Protein AF-A0A9W6TCA7-F1 (afdb_monomer_lite)

pLDDT: mean 76.62, std 11.9, range [38.5, 92.44]

Structure (mmCIF, N/CA/C/O backbone):
data_AF-A0A9W6TCA7-F1
#
_entry.id   AF-A0A9W6TCA7-F1
#
loop_
_atom_site.group_PDB
_atom_site.id
_atom_site.type_symbol
_atom_site.label_atom_id
_atom_site.label_alt_id
_atom_site.label_comp_id
_atom_site.label_asym_id
_atom_site.label_entity_id
_atom_site.label_seq_id
_atom_site.pdbx_PDB_ins_code
_atom_site.Cartn_x
_atom_site.Cartn_y
_atom_site.Cartn_z
_atom_site.occupancy
_atom_site.B_iso_or_equiv
_atom_site.auth_seq_id
_atom_site.auth_comp_id
_atom_site.auth_asym_id
_atom_site.auth_atom_id
_atom_site.pdbx_PDB_model_num
ATOM 1 N N . MET A 1 1 ? 12.944 -33.073 -28.460 1.00 46.00 1 MET A N 1
ATOM 2 C CA . MET A 1 1 ? 11.762 -32.189 -28.511 1.00 46.00 1 MET A CA 1
ATOM 3 C C . MET A 1 1 ? 10.541 -33.070 -28.311 1.00 46.00 1 MET A C 1
ATOM 5 O O . MET A 1 1 ? 10.240 -33.856 -29.195 1.00 46.00 1 MET A O 1
ATOM 9 N N . MET A 1 2 ? 9.955 -33.064 -27.110 1.00 48.75 2 MET A N 1
ATOM 10 C CA . MET A 1 2 ? 8.754 -33.852 -26.798 1.00 48.75 2 MET A CA 1
ATOM 11 C C . MET A 1 2 ? 7.530 -33.005 -27.144 1.00 48.75 2 MET A C 1
ATOM 13 O O . MET A 1 2 ? 7.261 -32.023 -26.452 1.00 48.75 2 MET A O 1
ATOM 17 N N . TYR A 1 3 ? 6.850 -33.365 -28.227 1.00 59.47 3 TYR A N 1
ATOM 18 C CA . TYR A 1 3 ? 5.549 -32.825 -28.604 1.00 59.47 3 TYR A CA 1
ATOM 19 C C . TYR A 1 3 ? 4.491 -33.825 -28.133 1.00 59.47 3 TYR A C 1
ATOM 21 O O . TYR A 1 3 ? 4.543 -34.990 -28.522 1.00 59.47 3 TYR A O 1
ATOM 29 N N . GLU A 1 4 ? 3.572 -33.391 -27.275 1.00 64.94 4 GLU A N 1
ATOM 30 C CA . GLU A 1 4 ? 2.352 -34.146 -26.978 1.00 64.94 4 GLU A CA 1
ATOM 31 C C . GLU A 1 4 ? 1.251 -33.581 -27.881 1.00 64.94 4 GLU A C 1
ATOM 33 O O . GLU A 1 4 ? 1.037 -32.368 -27.916 1.00 64.94 4 GLU A O 1
ATOM 38 N N . GLY A 1 5 ? 0.625 -34.439 -28.685 1.00 65.44 5 GLY A N 1
ATOM 39 C CA . GLY A 1 5 ? -0.503 -34.055 -29.531 1.00 65.44 5 GLY A CA 1
ATOM 40 C C . GLY A 1 5 ? -1.793 -34.033 -28.718 1.00 65.44 5 GLY A C 1
ATOM 41 O O . GLY A 1 5 ? -1.986 -34.887 -27.850 1.00 65.44 5 GLY A O 1
ATOM 42 N N . PHE A 1 6 ? -2.674 -33.075 -28.998 1.00 70.81 6 PHE A N 1
ATOM 43 C CA . PHE A 1 6 ? -4.045 -33.102 -28.493 1.00 70.81 6 PHE A CA 1
ATOM 44 C C . PHE A 1 6 ? -5.029 -32.909 -29.649 1.00 70.81 6 PHE A C 1
ATOM 46 O O . PHE A 1 6 ? -4.772 -32.154 -30.587 1.00 70.81 6 PHE A O 1
ATOM 53 N N . TYR A 1 7 ? -6.158 -33.609 -29.573 1.00 72.88 7 TYR A N 1
ATOM 54 C CA . TYR A 1 7 ? -7.190 -33.572 -30.602 1.00 72.88 7 TYR A CA 1
ATOM 55 C C . TYR A 1 7 ? -8.027 -32.298 -30.461 1.00 72.88 7 TYR A C 1
ATOM 57 O O . TYR A 1 7 ? -8.669 -32.092 -29.424 1.00 72.88 7 TYR A O 1
ATOM 65 N N . ASN A 1 8 ? -8.033 -31.448 -31.491 1.00 73.62 8 ASN A N 1
ATOM 66 C CA . ASN A 1 8 ? -8.871 -30.253 -31.530 1.00 73.62 8 ASN A CA 1
ATOM 67 C C . ASN A 1 8 ? -10.236 -30.584 -32.175 1.00 73.62 8 ASN A C 1
ATOM 69 O O . ASN A 1 8 ? -10.295 -30.814 -33.387 1.00 73.62 8 ASN A O 1
ATOM 73 N N . PRO A 1 9 ? -11.348 -30.582 -31.414 1.00 71.25 9 PRO A N 1
ATOM 74 C CA . PRO A 1 9 ? -12.662 -30.952 -31.937 1.00 71.25 9 PRO A CA 1
ATOM 75 C C . PRO A 1 9 ? -13.257 -29.929 -32.919 1.00 71.25 9 PRO A C 1
ATOM 77 O O . PRO A 1 9 ? -14.181 -30.287 -33.645 1.00 71.25 9 PRO A O 1
ATOM 80 N N . GLU A 1 10 ? -12.750 -28.691 -32.974 1.00 77.44 10 GLU A N 1
ATOM 81 C CA . GLU A 1 10 ? -13.211 -27.674 -33.934 1.00 77.44 10 GLU A CA 1
ATOM 82 C C . GLU A 1 10 ? -12.489 -27.761 -35.285 1.00 77.44 10 GLU A C 1
ATOM 84 O O . GLU A 1 10 ? -13.099 -27.530 -36.326 1.00 77.44 10 GLU A O 1
ATOM 89 N N . ALA A 1 11 ? -11.201 -28.118 -35.278 1.00 75.94 11 ALA A N 1
ATOM 90 C CA . ALA A 1 11 ? -10.388 -28.238 -36.491 1.00 75.94 11 ALA A CA 1
ATOM 91 C C . ALA A 1 11 ? -10.380 -29.664 -37.077 1.00 75.94 11 ALA A C 1
ATOM 93 O O . ALA A 1 11 ? -10.006 -29.851 -38.234 1.00 75.94 11 ALA A O 1
ATOM 94 N N . GLY A 1 12 ? -10.780 -30.676 -36.294 1.00 76.75 12 GLY A N 1
ATOM 95 C CA . GLY A 1 12 ? -10.775 -32.082 -36.713 1.00 76.75 12 GLY A CA 1
ATOM 96 C C . GLY A 1 12 ? -9.373 -32.643 -36.978 1.00 76.75 12 GLY A C 1
ATOM 97 O O . GLY A 1 12 ? -9.237 -33.633 -37.697 1.00 76.75 12 GLY A O 1
ATOM 98 N N . GLN A 1 13 ? -8.334 -32.001 -36.437 1.00 75.44 13 GLN A N 1
ATOM 99 C CA . GLN A 1 13 ? -6.931 -32.376 -36.601 1.00 75.44 13 GLN A CA 1
ATOM 100 C C . GLN A 1 13 ? -6.213 -32.423 -35.247 1.00 75.44 13 GLN A C 1
ATOM 102 O O . GLN A 1 13 ? -6.585 -31.723 -34.301 1.00 75.44 13 GLN A O 1
ATOM 107 N N . ASP A 1 14 ? -5.177 -33.261 -35.175 1.00 67.56 14 ASP A N 1
ATOM 108 C CA . ASP A 1 14 ? -4.259 -33.316 -34.040 1.00 67.56 14 ASP A CA 1
ATOM 109 C C . ASP A 1 14 ? -3.260 -32.159 -34.145 1.00 67.56 14 ASP A C 1
ATOM 111 O O . ASP A 1 14 ? -2.409 -32.122 -35.037 1.00 67.56 14 ASP A O 1
ATOM 115 N N . GLU A 1 15 ? -3.372 -31.204 -33.227 1.00 69.44 15 GLU A N 1
ATOM 116 C CA . GLU A 1 15 ? -2.490 -30.041 -33.152 1.00 69.44 15 GLU A CA 1
ATOM 117 C C . GLU A 1 15 ? -1.344 -30.325 -32.169 1.00 69.44 15 GLU A C 1
ATOM 119 O O . GLU A 1 15 ? -1.516 -30.969 -31.126 1.00 69.44 15 GLU A O 1
ATOM 124 N N . MET A 1 16 ? -0.137 -29.862 -32.503 1.00 66.69 16 MET A N 1
ATOM 125 C CA . MET A 1 16 ? 1.047 -30.095 -31.674 1.00 66.69 16 MET A CA 1
ATOM 126 C C . MET A 1 16 ? 1.158 -29.029 -30.586 1.00 66.69 16 MET A C 1
ATOM 128 O O . MET A 1 16 ? 1.348 -27.845 -30.872 1.00 66.69 16 MET A O 1
ATOM 132 N N . LEU A 1 17 ? 1.133 -29.444 -29.317 1.00 67.31 17 LEU A N 1
ATOM 133 C CA . LEU A 1 17 ? 1.413 -28.539 -28.207 1.00 67.31 17 LEU A CA 1
ATOM 134 C C . LEU A 1 17 ? 2.915 -28.218 -28.191 1.00 67.31 17 LEU A C 1
ATOM 136 O O . LEU A 1 17 ? 3.763 -29.068 -27.900 1.00 67.31 17 LEU A O 1
ATOM 140 N N . CYS A 1 18 ? 3.263 -26.964 -28.484 1.00 74.25 18 CYS A N 1
ATOM 141 C CA . CYS A 1 18 ? 4.625 -26.460 -28.326 1.00 74.25 18 CYS A CA 1
ATOM 142 C C . CYS A 1 18 ? 4.949 -26.315 -26.834 1.00 74.25 18 CYS A C 1
ATOM 144 O O . CYS A 1 18 ? 4.888 -25.221 -26.274 1.00 74.25 18 CYS A O 1
ATOM 146 N N . ARG A 1 19 ? 5.319 -27.427 -26.186 1.00 72.19 19 ARG A N 1
ATOM 147 C CA . ARG A 1 19 ? 5.672 -27.478 -24.759 1.00 72.19 19 ARG A CA 1
ATOM 148 C C . ARG A 1 19 ? 6.741 -26.449 -24.402 1.00 72.19 19 ARG A C 1
ATOM 150 O O . ARG A 1 19 ? 6.615 -25.794 -23.381 1.00 72.19 19 ARG A O 1
ATOM 157 N N . THR A 1 20 ? 7.736 -26.249 -25.267 1.00 74.69 20 THR A N 1
ATOM 158 C CA . THR A 1 20 ? 8.783 -25.230 -25.100 1.00 74.69 20 THR A CA 1
ATOM 159 C C . THR A 1 20 ? 8.199 -23.823 -25.068 1.00 74.69 20 THR A C 1
ATOM 161 O O . THR A 1 20 ? 8.429 -23.107 -24.102 1.00 74.69 20 THR A O 1
ATOM 164 N N . TRP A 1 21 ? 7.380 -23.454 -26.060 1.00 78.62 21 TRP A N 1
ATOM 165 C CA . TRP A 1 21 ? 6.719 -22.146 -26.093 1.00 78.62 21 TRP A CA 1
ATOM 166 C C . TRP A 1 21 ? 5.818 -21.942 -24.872 1.00 78.62 21 TRP A C 1
ATOM 168 O O . TRP A 1 21 ? 5.933 -20.922 -24.201 1.00 78.62 21 TRP A O 1
ATOM 178 N N . ALA A 1 22 ? 4.998 -22.940 -24.524 1.00 79.75 22 ALA A N 1
ATOM 179 C CA . ALA A 1 22 ? 4.119 -22.881 -23.361 1.00 79.75 22 ALA A CA 1
ATOM 180 C C . ALA A 1 22 ? 4.918 -22.726 -22.057 1.00 79.75 22 ALA A C 1
ATOM 182 O O . ALA A 1 22 ? 4.583 -21.881 -21.230 1.00 79.75 22 ALA A O 1
ATOM 183 N N . THR A 1 23 ? 6.010 -23.481 -21.882 1.00 81.31 23 THR A N 1
ATOM 184 C CA . THR A 1 23 ? 6.873 -23.344 -20.703 1.00 81.31 23 THR A CA 1
ATOM 185 C C . THR A 1 23 ? 7.548 -21.982 -20.649 1.00 81.31 23 THR A C 1
ATOM 187 O O . THR A 1 23 ? 7.496 -21.357 -19.599 1.00 81.31 23 THR A O 1
ATOM 190 N N . THR A 1 24 ? 8.109 -21.480 -21.755 1.00 79.50 24 THR A N 1
ATOM 191 C CA . THR A 1 24 ? 8.783 -20.175 -21.786 1.00 79.50 24 THR A CA 1
ATOM 192 C C . THR A 1 24 ? 7.793 -19.042 -21.527 1.00 79.50 24 THR A C 1
ATOM 194 O O . THR A 1 24 ? 8.062 -18.173 -20.701 1.00 79.50 24 THR A O 1
ATOM 197 N N . PHE A 1 25 ? 6.616 -19.087 -22.152 1.00 79.94 25 PHE A N 1
ATOM 198 C CA . PHE A 1 25 ? 5.546 -18.116 -21.936 1.00 79.94 25 PHE A CA 1
ATOM 199 C C . PHE A 1 25 ? 5.088 -18.096 -20.472 1.00 79.94 25 PHE A C 1
ATOM 201 O O . PHE A 1 25 ? 5.078 -17.037 -19.843 1.00 79.94 25 PHE A O 1
ATOM 208 N N . VAL A 1 26 ? 4.794 -19.266 -19.891 1.00 86.56 26 VAL A N 1
ATOM 209 C CA . VAL A 1 26 ? 4.387 -19.377 -18.482 1.00 86.56 26 VAL A CA 1
ATOM 210 C C . VAL A 1 26 ? 5.502 -18.912 -17.545 1.00 86.56 26 VAL A C 1
ATOM 212 O O . VAL A 1 26 ? 5.216 -18.182 -16.598 1.00 86.56 26 VAL A O 1
ATOM 215 N N . THR A 1 27 ? 6.767 -19.267 -17.799 1.00 81.81 27 THR A N 1
ATOM 216 C CA . THR A 1 27 ? 7.887 -18.825 -16.952 1.00 81.81 27 THR A CA 1
ATOM 217 C C . THR A 1 27 ? 8.089 -17.316 -17.003 1.00 81.81 27 THR A C 1
ATOM 219 O O . THR A 1 27 ? 8.234 -16.694 -15.954 1.00 81.81 27 THR A O 1
ATOM 222 N N . THR A 1 28 ? 8.040 -16.704 -18.188 1.00 80.12 28 THR A N 1
ATOM 223 C CA . THR A 1 28 ? 8.218 -15.254 -18.342 1.00 80.12 28 THR A CA 1
ATOM 224 C C . THR A 1 28 ? 7.068 -14.497 -17.685 1.00 80.12 28 THR A C 1
ATOM 226 O O . THR A 1 28 ? 7.294 -13.548 -16.931 1.00 80.12 28 THR A O 1
ATOM 229 N N . GLN A 1 29 ? 5.833 -14.960 -17.889 1.00 78.50 29 GLN A N 1
ATOM 230 C CA . GLN A 1 29 ? 4.664 -14.354 -17.263 1.00 78.50 29 GLN A CA 1
ATOM 231 C C . GLN A 1 29 ? 4.698 -14.498 -15.735 1.00 78.50 29 GLN A C 1
ATOM 233 O O . GLN A 1 29 ? 4.386 -13.546 -15.017 1.00 78.50 29 GLN A O 1
ATOM 238 N N . ALA A 1 30 ? 5.119 -15.658 -15.223 1.00 82.50 30 ALA A N 1
ATOM 239 C CA . ALA A 1 30 ? 5.260 -15.891 -13.789 1.00 82.50 30 ALA A CA 1
ATOM 240 C C . ALA A 1 30 ? 6.331 -14.988 -13.160 1.00 82.50 30 ALA A C 1
ATOM 242 O O . ALA A 1 30 ? 6.091 -14.432 -12.090 1.00 82.50 30 ALA A O 1
ATOM 243 N N . LEU A 1 31 ? 7.476 -14.792 -13.824 1.00 76.25 31 LEU A N 1
ATOM 244 C CA . LEU A 1 31 ? 8.539 -13.895 -13.354 1.00 76.25 31 LEU A CA 1
ATOM 245 C C . LEU A 1 31 ? 8.089 -12.428 -13.331 1.00 76.25 31 LEU A C 1
ATOM 247 O O . LEU A 1 31 ? 8.358 -11.722 -12.359 1.00 76.25 31 LEU A O 1
ATOM 251 N N . SER A 1 32 ? 7.353 -11.984 -14.353 1.00 72.56 32 SER A N 1
ATOM 252 C CA . SER A 1 32 ? 6.776 -10.635 -14.396 1.00 72.56 32 SER A CA 1
ATOM 253 C C . SER A 1 32 ? 5.797 -10.404 -13.236 1.00 72.56 32 SER A C 1
ATOM 255 O O . SER A 1 32 ? 5.937 -9.443 -12.478 1.00 72.56 32 SER A O 1
ATOM 257 N N . ILE A 1 33 ? 4.865 -11.339 -13.017 1.00 74.50 33 ILE A N 1
ATOM 258 C CA . ILE A 1 33 ? 3.917 -11.272 -11.893 1.00 74.50 33 ILE A CA 1
ATOM 259 C C . ILE A 1 33 ? 4.660 -11.314 -10.552 1.00 74.50 33 ILE A C 1
ATOM 261 O O . ILE A 1 33 ? 4.329 -10.552 -9.643 1.00 74.50 33 ILE A O 1
ATOM 265 N N . ALA A 1 34 ? 5.677 -12.169 -10.420 1.00 74.31 34 ALA A N 1
ATOM 266 C CA . ALA A 1 34 ? 6.480 -12.271 -9.207 1.00 74.31 34 ALA A CA 1
ATOM 267 C C . ALA A 1 34 ? 7.203 -10.956 -8.882 1.00 74.31 34 ALA A C 1
ATOM 269 O O . ALA A 1 34 ? 7.222 -10.557 -7.719 1.00 74.31 34 ALA A O 1
ATOM 270 N N . SER A 1 35 ? 7.729 -10.256 -9.891 1.00 71.88 35 SER A N 1
ATOM 271 C CA . SER A 1 35 ? 8.344 -8.934 -9.723 1.00 71.88 35 SER A CA 1
ATOM 272 C C . SER A 1 35 ? 7.345 -7.914 -9.163 1.00 71.88 35 SER A C 1
ATOM 274 O O . SER A 1 35 ? 7.603 -7.283 -8.136 1.00 71.88 35 SER A O 1
ATOM 276 N N . VAL A 1 36 ? 6.147 -7.825 -9.754 1.00 68.06 36 VAL A N 1
ATOM 277 C CA . VAL A 1 36 ? 5.086 -6.917 -9.278 1.00 68.06 36 VAL A CA 1
ATOM 278 C C . VAL A 1 36 ? 4.655 -7.264 -7.847 1.00 68.06 36 VAL A C 1
ATOM 280 O O . VAL A 1 36 ? 4.538 -6.379 -6.996 1.00 68.06 36 VAL A O 1
ATOM 283 N N . LEU A 1 37 ? 4.459 -8.552 -7.545 1.00 69.50 37 LEU A N 1
ATOM 284 C CA . LEU A 1 37 ? 4.105 -9.009 -6.197 1.00 69.50 37 LEU A CA 1
ATOM 285 C C . LEU A 1 37 ? 5.205 -8.715 -5.176 1.00 69.50 37 LEU A C 1
ATOM 287 O O . LEU A 1 37 ? 4.891 -8.366 -4.038 1.00 69.50 37 LEU A O 1
ATOM 291 N N . LEU A 1 38 ? 6.476 -8.819 -5.565 1.00 76.56 38 LEU A N 1
ATOM 292 C CA . LEU A 1 38 ? 7.609 -8.491 -4.706 1.00 76.56 38 LEU A CA 1
ATOM 293 C C . LEU A 1 38 ? 7.633 -6.996 -4.373 1.00 76.56 38 LEU A C 1
ATOM 295 O O . LEU A 1 38 ? 7.768 -6.645 -3.202 1.00 76.56 38 LEU A O 1
ATOM 299 N N . VAL A 1 39 ? 7.412 -6.119 -5.354 1.00 71.19 39 VAL A N 1
ATOM 300 C CA . VAL A 1 39 ? 7.304 -4.667 -5.116 1.00 71.19 39 VAL A CA 1
ATOM 301 C C . VAL A 1 39 ? 6.167 -4.359 -4.136 1.00 71.19 39 VAL A C 1
ATOM 303 O O . VAL A 1 39 ? 6.353 -3.607 -3.174 1.00 71.19 39 VAL A O 1
ATOM 306 N N . VAL A 1 40 ? 5.002 -4.989 -4.314 1.00 69.00 40 VAL A N 1
ATOM 307 C CA . VAL A 1 40 ? 3.873 -4.860 -3.377 1.00 69.00 40 VAL A CA 1
ATOM 308 C C . VAL A 1 40 ? 4.246 -5.385 -1.987 1.00 69.00 40 VAL A C 1
ATOM 310 O O . VAL A 1 40 ? 3.959 -4.726 -0.986 1.00 69.00 40 VAL A O 1
ATOM 313 N N . ALA A 1 41 ? 4.917 -6.533 -1.900 1.00 73.00 41 ALA A N 1
ATOM 314 C CA . ALA A 1 41 ? 5.346 -7.124 -0.638 1.00 73.00 41 ALA A CA 1
ATOM 315 C C . ALA A 1 41 ? 6.331 -6.218 0.114 1.00 73.00 41 ALA A C 1
ATOM 317 O O . ALA A 1 41 ? 6.159 -6.020 1.316 1.00 73.00 41 ALA A O 1
ATOM 318 N N . VAL A 1 42 ? 7.304 -5.613 -0.575 1.00 73.56 42 VAL A N 1
ATOM 319 C CA . VAL A 1 42 ? 8.243 -4.650 0.023 1.00 73.56 42 VAL A CA 1
ATOM 320 C C . VAL A 1 42 ? 7.499 -3.404 0.508 1.00 73.56 42 VAL A C 1
ATOM 322 O O . VAL A 1 42 ? 7.687 -2.993 1.654 1.00 73.56 42 VAL A O 1
ATOM 325 N N . ASN A 1 43 ? 6.589 -2.848 -0.299 1.00 71.44 43 ASN A N 1
ATOM 326 C CA . ASN A 1 43 ? 5.765 -1.700 0.096 1.00 71.44 43 ASN A CA 1
ATOM 327 C C . ASN A 1 43 ? 4.896 -1.996 1.335 1.00 71.44 43 ASN A C 1
ATOM 329 O O . ASN A 1 4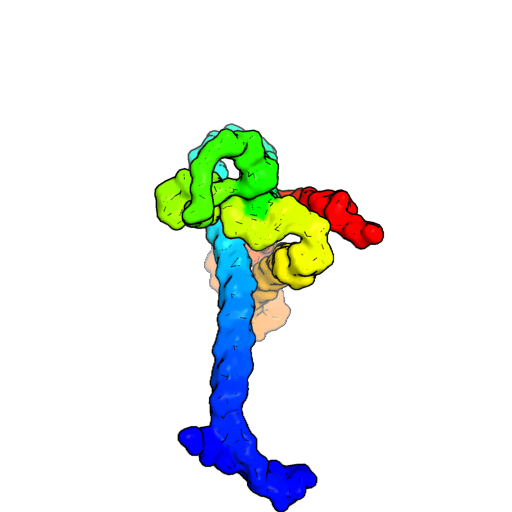3 ? 4.761 -1.149 2.226 1.00 71.44 43 ASN A O 1
ATOM 333 N N . LEU A 1 44 ? 4.342 -3.210 1.436 1.00 70.94 44 LEU A N 1
ATOM 334 C CA . LEU A 1 44 ? 3.590 -3.663 2.609 1.00 70.94 44 LEU A CA 1
ATOM 335 C C . LEU A 1 44 ? 4.495 -3.886 3.826 1.00 70.94 44 LEU A C 1
ATOM 337 O O . LEU A 1 44 ? 4.147 -3.456 4.928 1.00 70.94 44 LEU A O 1
ATOM 341 N N . LEU A 1 45 ? 5.644 -4.540 3.644 1.00 76.50 45 LEU A N 1
ATOM 342 C CA . LEU A 1 45 ? 6.615 -4.814 4.703 1.00 76.50 45 LEU A CA 1
ATOM 343 C C . LEU A 1 45 ? 7.115 -3.507 5.324 1.00 76.50 45 LEU A C 1
ATOM 345 O O . LEU A 1 45 ? 7.093 -3.356 6.546 1.00 76.50 45 LEU A O 1
ATOM 349 N N . LEU A 1 46 ? 7.487 -2.539 4.487 1.00 71.88 46 LEU A N 1
ATOM 350 C CA . LEU A 1 46 ? 7.944 -1.224 4.918 1.00 71.88 46 LEU A CA 1
ATOM 351 C C . LEU A 1 46 ? 6.871 -0.513 5.749 1.00 71.88 46 LEU A C 1
ATOM 353 O O . LEU A 1 46 ? 7.147 -0.039 6.852 1.00 71.88 46 LEU A O 1
ATOM 357 N N . ALA A 1 47 ? 5.620 -0.527 5.278 1.00 68.19 47 ALA A N 1
ATOM 358 C CA . ALA A 1 47 ? 4.501 0.028 6.031 1.00 68.19 47 ALA A CA 1
ATOM 359 C C . ALA A 1 47 ? 4.315 -0.674 7.389 1.00 68.19 47 ALA A C 1
ATOM 361 O O . ALA A 1 47 ? 4.038 -0.015 8.392 1.00 68.19 47 ALA A O 1
ATOM 362 N N . ARG A 1 48 ? 4.482 -2.001 7.465 1.00 75.00 48 ARG A N 1
ATOM 363 C CA . ARG A 1 48 ? 4.376 -2.761 8.725 1.00 75.00 48 ARG A CA 1
ATOM 364 C C . ARG A 1 48 ? 5.488 -2.414 9.710 1.00 75.00 48 ARG A C 1
ATOM 366 O O . ARG A 1 48 ? 5.179 -2.140 10.869 1.00 75.00 48 ARG A O 1
ATOM 373 N N . ILE A 1 49 ? 6.739 -2.390 9.253 1.00 79.56 49 ILE A N 1
ATOM 374 C CA . ILE A 1 49 ? 7.903 -2.059 10.084 1.00 79.56 49 ILE A CA 1
ATOM 375 C C . ILE A 1 49 ? 7.749 -0.645 10.647 1.00 79.56 49 ILE A C 1
ATOM 377 O O . ILE A 1 49 ? 7.844 -0.449 11.856 1.00 79.56 49 ILE A O 1
ATOM 381 N N . LEU A 1 50 ? 7.414 0.328 9.800 1.00 74.62 50 LEU A N 1
ATOM 382 C CA . LEU A 1 50 ? 7.271 1.722 10.224 1.00 74.62 50 LEU A CA 1
ATOM 383 C C . LEU A 1 50 ? 6.099 1.934 11.172 1.00 74.62 50 LEU A C 1
ATOM 385 O O . LEU A 1 50 ? 6.232 2.672 12.142 1.00 74.62 50 LEU A O 1
ATOM 389 N N . ASN A 1 51 ? 4.976 1.248 10.953 1.00 70.88 51 ASN A N 1
ATOM 390 C CA . ASN A 1 51 ? 3.874 1.265 11.911 1.00 70.88 51 ASN A CA 1
ATOM 391 C C . ASN A 1 51 ? 4.305 0.713 13.281 1.00 70.88 51 ASN A C 1
ATOM 393 O O . ASN A 1 51 ? 3.899 1.258 14.307 1.00 70.88 51 ASN A O 1
ATOM 397 N N . GLY A 1 52 ? 5.146 -0.326 13.302 1.00 75.06 52 GLY A N 1
ATOM 398 C CA . GLY A 1 52 ? 5.743 -0.857 14.529 1.00 75.06 52 GLY A CA 1
ATOM 399 C C . GLY A 1 52 ? 6.670 0.150 15.215 1.00 75.06 52 GLY A C 1
ATOM 400 O O . GLY A 1 52 ? 6.516 0.410 16.407 1.00 75.06 52 GLY A O 1
ATOM 401 N N . LEU A 1 53 ? 7.577 0.777 14.460 1.00 76.81 53 LEU A N 1
ATOM 402 C CA . LEU A 1 53 ? 8.506 1.785 14.984 1.00 76.81 53 LEU A CA 1
ATOM 403 C C . LEU A 1 53 ? 7.775 3.018 15.534 1.00 76.81 53 LEU A C 1
ATOM 405 O O . LEU A 1 53 ? 8.117 3.505 16.608 1.00 76.81 53 LEU A O 1
ATOM 409 N N . VAL A 1 54 ? 6.732 3.495 14.851 1.00 74.88 54 VAL A N 1
ATOM 410 C CA . VAL A 1 54 ? 5.936 4.644 15.317 1.00 74.88 54 VAL A CA 1
ATOM 411 C C . VAL A 1 54 ? 5.163 4.315 16.594 1.00 74.88 54 VAL A C 1
ATOM 413 O O . VAL A 1 54 ? 5.037 5.165 17.477 1.00 74.88 54 VAL A O 1
ATOM 416 N N . ALA A 1 55 ? 4.684 3.076 16.742 1.00 71.62 55 ALA A N 1
ATOM 417 C CA . ALA A 1 55 ? 4.061 2.633 17.988 1.00 71.62 55 ALA A CA 1
ATOM 418 C C . ALA A 1 55 ? 5.060 2.605 19.162 1.00 71.62 55 ALA A C 1
ATOM 420 O O . ALA A 1 55 ? 4.665 2.837 20.306 1.00 71.62 55 ALA A O 1
ATOM 421 N N . MET A 1 56 ? 6.349 2.372 18.890 1.00 79.31 56 MET A N 1
ATOM 422 C CA . MET A 1 56 ? 7.407 2.379 19.909 1.00 79.31 56 MET A CA 1
ATOM 423 C C . MET A 1 56 ? 7.817 3.789 20.355 1.00 79.31 56 MET A C 1
ATOM 425 O O . MET A 1 56 ? 8.363 3.947 21.443 1.00 79.31 56 MET A O 1
ATOM 429 N N . GLU A 1 57 ? 7.513 4.818 19.564 1.00 79.06 57 GLU A N 1
ATOM 430 C CA . GLU A 1 57 ? 7.971 6.196 19.781 1.00 79.06 57 GLU A CA 1
ATOM 431 C C . GLU A 1 57 ? 7.241 6.936 20.926 1.00 79.06 57 GLU A C 1
ATOM 433 O O . GLU A 1 57 ? 7.574 8.072 21.237 1.00 79.06 57 GLU A O 1
ATOM 438 N N . LYS A 1 58 ? 6.261 6.288 21.581 1.00 75.06 58 LYS A N 1
ATOM 439 C CA . LYS A 1 58 ? 5.535 6.771 22.779 1.00 75.06 58 LYS A CA 1
ATOM 440 C C . LYS A 1 58 ? 5.188 8.272 22.747 1.00 75.06 58 LYS A C 1
ATOM 442 O O . LYS A 1 58 ? 5.662 9.067 23.553 1.00 75.06 58 LYS A O 1
ATOM 447 N N . HIS A 1 59 ? 4.282 8.651 21.851 1.00 77.56 59 HIS A N 1
ATOM 448 C CA . HIS A 1 59 ? 3.774 10.021 21.770 1.00 77.56 59 HIS A CA 1
ATOM 449 C C . HIS A 1 59 ? 2.822 10.355 22.933 1.00 77.56 59 HIS A C 1
ATOM 451 O O . HIS A 1 59 ? 1.978 9.543 23.312 1.00 77.56 59 HIS A O 1
ATOM 457 N N . HIS A 1 60 ? 2.907 11.585 23.451 1.00 79.12 60 HIS A N 1
ATOM 458 C CA . HIS A 1 60 ? 2.069 12.064 24.561 1.00 79.12 60 HIS A CA 1
ATOM 459 C C . HIS A 1 60 ? 0.608 12.344 24.149 1.00 79.12 60 HIS A C 1
ATOM 461 O O . HIS A 1 60 ? -0.290 12.356 24.989 1.00 79.12 60 HIS A O 1
ATOM 467 N N . THR A 1 61 ? 0.340 12.573 22.856 1.00 85.19 61 THR A N 1
ATOM 468 C CA . THR A 1 61 ? -1.012 12.828 22.332 1.00 85.19 61 THR A CA 1
ATOM 469 C C . THR A 1 61 ? -1.322 11.945 21.126 1.00 85.19 61 THR A C 1
ATOM 471 O O . THR A 1 61 ? -0.454 11.657 20.301 1.00 85.19 61 THR A O 1
ATOM 474 N N . GLN A 1 62 ? -2.591 11.541 20.997 1.00 80.88 62 GLN A N 1
ATOM 475 C CA . GLN A 1 62 ? -3.052 10.712 19.876 1.00 80.88 62 GLN A CA 1
ATOM 476 C C . GLN A 1 62 ? -2.948 11.453 18.537 1.00 80.88 62 GLN A C 1
ATOM 478 O O . GLN A 1 62 ? -2.585 10.854 17.531 1.00 80.88 62 GLN A O 1
ATOM 483 N N . SER A 1 63 ? -3.194 12.766 18.522 1.00 84.19 63 SER A N 1
ATOM 484 C CA . SER A 1 63 ? -3.056 13.583 17.312 1.00 84.19 63 SER A CA 1
ATOM 485 C C . SER A 1 63 ? -1.606 13.648 16.824 1.00 84.19 63 SER A C 1
ATOM 487 O O . SER A 1 63 ? -1.361 13.469 15.635 1.00 84.19 63 SER A O 1
ATOM 489 N N . SER A 1 64 ? -0.638 13.836 17.732 1.00 82.19 64 SER A N 1
ATOM 490 C CA . SER A 1 64 ? 0.790 13.843 17.378 1.00 82.19 64 SER A CA 1
ATOM 491 C C . SER A 1 64 ? 1.250 12.475 16.866 1.00 82.19 64 SER A C 1
ATOM 493 O O . SER A 1 64 ? 1.949 12.397 15.855 1.00 82.19 64 SER A O 1
ATOM 495 N N . LEU A 1 65 ? 0.756 11.391 17.478 1.00 84.06 65 LEU A N 1
ATOM 496 C CA . LEU A 1 65 ? 0.994 10.030 16.996 1.00 84.06 65 LEU A CA 1
ATOM 497 C C . LEU A 1 65 ? 0.491 9.844 15.563 1.00 84.06 65 LEU A C 1
ATOM 499 O O . LEU A 1 65 ? 1.215 9.311 14.727 1.00 84.06 65 LEU A O 1
ATOM 503 N N . VAL A 1 66 ? -0.738 10.281 15.268 1.00 84.12 66 VAL A N 1
ATOM 504 C CA . VAL A 1 66 ? -1.319 10.165 13.923 1.00 84.12 66 VAL A CA 1
ATOM 505 C C . VAL A 1 66 ? -0.497 10.956 12.909 1.00 84.12 66 VAL A C 1
ATOM 507 O O . VAL A 1 66 ? -0.167 10.402 11.866 1.00 84.12 66 VAL A O 1
ATOM 510 N N . VAL A 1 67 ? -0.112 12.199 13.212 1.00 86.31 67 VAL A N 1
ATOM 511 C CA . VAL A 1 67 ? 0.697 13.024 12.296 1.00 86.31 67 VAL A CA 1
ATOM 512 C C . VAL A 1 67 ? 2.068 12.395 12.040 1.00 86.31 67 VAL A C 1
ATOM 514 O O . VAL A 1 67 ? 2.439 12.226 10.881 1.00 86.31 67 VAL A O 1
ATOM 517 N N . SER A 1 68 ? 2.786 11.983 13.090 1.00 86.19 68 SER A N 1
ATOM 518 C CA . SER A 1 68 ? 4.086 11.303 12.963 1.00 86.19 68 SER A CA 1
ATOM 519 C C . SER A 1 68 ? 3.973 10.008 12.152 1.00 86.19 68 SER A C 1
ATOM 521 O O . SER A 1 68 ? 4.799 9.713 11.286 1.00 86.19 68 SER A O 1
ATOM 523 N N . ARG A 1 69 ? 2.890 9.251 12.366 1.00 83.56 69 ARG A N 1
ATOM 524 C CA . ARG A 1 69 ? 2.602 8.039 11.597 1.00 83.56 69 ARG A CA 1
ATOM 525 C C . ARG A 1 69 ? 2.381 8.344 10.121 1.00 83.56 69 ARG A C 1
ATOM 527 O O . ARG A 1 69 ? 2.966 7.664 9.283 1.00 83.56 69 ARG A O 1
ATOM 534 N N . VAL A 1 70 ? 1.565 9.351 9.807 1.00 87.00 70 VAL A N 1
ATOM 535 C CA . VAL A 1 70 ? 1.291 9.763 8.423 1.00 87.00 70 VAL A CA 1
ATOM 536 C C . VAL A 1 70 ? 2.584 10.155 7.726 1.00 87.00 70 VAL A C 1
ATOM 538 O O . VAL A 1 70 ? 2.871 9.600 6.674 1.00 87.00 70 VAL A O 1
ATOM 541 N N . THR A 1 71 ? 3.376 11.060 8.306 1.00 85.44 71 THR A N 1
ATOM 542 C CA . THR A 1 71 ? 4.576 11.605 7.653 1.00 85.44 71 THR A CA 1
ATOM 543 C C . THR A 1 71 ? 5.639 10.542 7.411 1.00 85.44 71 THR A C 1
ATOM 545 O O . THR A 1 71 ? 6.204 10.491 6.322 1.00 85.44 71 THR A O 1
ATOM 548 N N . LYS A 1 72 ? 5.884 9.655 8.379 1.00 86.38 72 LYS A N 1
ATOM 549 C CA . LYS A 1 72 ? 6.889 8.590 8.246 1.00 86.38 72 LYS A CA 1
ATOM 550 C C . LYS A 1 72 ? 6.478 7.517 7.254 1.00 86.38 72 LYS A C 1
ATOM 552 O O . LYS A 1 72 ? 7.296 7.103 6.435 1.00 86.38 72 LYS A O 1
ATOM 557 N N . VAL A 1 73 ? 5.221 7.074 7.315 1.00 83.69 73 VAL A N 1
ATOM 558 C CA . VAL A 1 73 ? 4.701 6.087 6.361 1.00 83.69 73 VAL A CA 1
ATOM 559 C C . VAL A 1 73 ? 4.668 6.689 4.958 1.00 83.69 73 VAL A C 1
ATOM 561 O O . VAL A 1 73 ? 5.132 6.036 4.031 1.00 83.69 73 VAL A O 1
ATOM 564 N N . PHE A 1 74 ? 4.216 7.939 4.811 1.00 86.19 74 PHE A N 1
ATOM 565 C CA . PHE A 1 74 ? 4.245 8.675 3.545 1.00 86.19 74 PHE A CA 1
ATOM 566 C C . PHE A 1 74 ? 5.660 8.766 2.975 1.00 86.19 74 PHE A C 1
ATOM 568 O O . PHE A 1 74 ? 5.877 8.342 1.843 1.00 86.19 74 PHE A O 1
ATOM 575 N N . LEU A 1 75 ? 6.617 9.290 3.752 1.00 85.94 75 LEU A N 1
ATOM 576 C CA . LEU A 1 75 ? 7.983 9.523 3.286 1.00 85.94 75 LEU A CA 1
ATOM 577 C C . LEU A 1 75 ? 8.614 8.210 2.835 1.00 85.94 75 LEU A C 1
ATOM 579 O O . LEU A 1 75 ? 9.190 8.132 1.758 1.00 85.94 75 LEU A O 1
ATOM 583 N N . ALA A 1 76 ? 8.453 7.155 3.626 1.00 82.69 76 ALA A N 1
ATOM 584 C CA . ALA A 1 76 ? 9.017 5.868 3.283 1.00 82.69 76 ALA A CA 1
ATOM 585 C C . ALA A 1 76 ? 8.339 5.222 2.070 1.00 82.69 76 ALA A C 1
ATOM 587 O O . ALA A 1 76 ? 9.035 4.690 1.212 1.00 82.69 76 ALA A O 1
ATOM 588 N N . GLN A 1 77 ? 7.008 5.284 1.961 1.00 81.19 77 GLN A N 1
ATOM 589 C CA . GLN A 1 77 ? 6.294 4.774 0.787 1.00 81.19 77 GLN A CA 1
ATOM 590 C C . GLN A 1 77 ? 6.658 5.561 -0.473 1.00 81.19 77 GLN A C 1
ATOM 592 O O . GLN A 1 77 ? 6.881 4.954 -1.517 1.00 81.19 77 GLN A O 1
ATOM 597 N N . PHE A 1 78 ? 6.770 6.886 -0.380 1.00 84.56 78 PHE A N 1
ATOM 598 C CA . PHE A 1 78 ? 7.190 7.744 -1.484 1.00 84.56 78 PHE A CA 1
ATOM 599 C C . PHE A 1 78 ? 8.629 7.437 -1.918 1.00 84.56 78 PHE A C 1
ATOM 601 O O . PHE A 1 78 ? 8.872 7.175 -3.096 1.00 84.56 78 PHE A O 1
ATOM 608 N N . CYS A 1 79 ? 9.566 7.366 -0.968 1.00 82.75 79 CYS A N 1
ATOM 609 C CA . CYS A 1 79 ? 10.953 7.016 -1.254 1.00 82.75 79 CYS A CA 1
ATOM 610 C C . CYS A 1 79 ? 11.073 5.610 -1.853 1.00 82.75 79 CYS A C 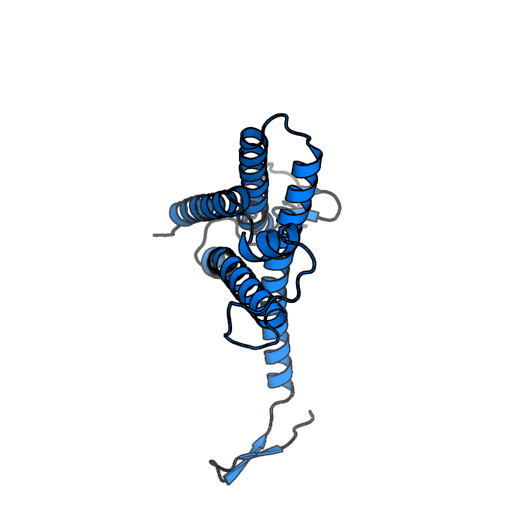1
ATOM 612 O O . CYS A 1 79 ? 11.752 5.440 -2.856 1.00 82.75 79 CYS A O 1
ATOM 614 N N . ASN A 1 80 ? 10.402 4.608 -1.283 1.00 79.12 80 ASN A N 1
ATOM 615 C CA . ASN A 1 80 ? 10.514 3.223 -1.742 1.00 79.12 80 ASN A CA 1
ATOM 616 C C . ASN A 1 80 ? 9.813 2.973 -3.080 1.00 79.12 80 ASN A C 1
ATOM 618 O O . ASN A 1 80 ? 10.264 2.143 -3.860 1.00 79.12 80 ASN A O 1
ATOM 622 N N . THR A 1 81 ? 8.709 3.672 -3.346 1.00 78.56 81 THR A N 1
ATOM 623 C CA . THR A 1 81 ? 7.923 3.417 -4.558 1.00 78.56 81 THR A CA 1
ATOM 624 C C . THR A 1 81 ? 8.396 4.256 -5.734 1.00 78.56 81 THR A C 1
ATOM 626 O O . THR A 1 81 ? 8.455 3.734 -6.836 1.00 78.56 81 THR A O 1
ATOM 629 N N . ALA A 1 82 ? 8.743 5.529 -5.527 1.00 82.31 82 ALA A N 1
ATOM 630 C CA . ALA A 1 82 ? 9.120 6.427 -6.618 1.00 82.31 82 ALA A CA 1
ATOM 631 C C . ALA A 1 82 ? 10.623 6.710 -6.661 1.00 82.31 82 ALA A C 1
ATOM 633 O O . ALA A 1 82 ? 11.257 6.457 -7.682 1.00 82.31 82 ALA A O 1
ATOM 634 N N . LEU A 1 83 ? 11.219 7.185 -5.562 1.00 81.88 83 LEU A N 1
ATOM 635 C CA . LEU A 1 83 ? 12.629 7.604 -5.585 1.00 81.88 83 LEU A CA 1
ATOM 636 C C . LEU A 1 83 ? 13.598 6.432 -5.748 1.00 81.88 83 LEU A C 1
ATOM 638 O O . LEU A 1 83 ? 14.596 6.567 -6.441 1.00 81.88 83 LEU A O 1
ATOM 642 N N . LEU A 1 84 ? 13.312 5.281 -5.141 1.00 78.19 84 LEU A N 1
ATOM 643 C CA . LEU A 1 84 ? 14.136 4.083 -5.274 1.00 78.19 84 LEU A CA 1
ATOM 644 C C . LEU A 1 84 ? 14.079 3.534 -6.701 1.00 78.19 84 LEU A C 1
ATOM 646 O O . LEU A 1 84 ? 15.115 3.209 -7.270 1.00 78.19 84 LEU A O 1
ATOM 650 N N . MET A 1 85 ? 12.880 3.476 -7.288 1.00 77.69 85 MET A N 1
ATOM 651 C CA . MET A 1 85 ? 12.707 3.055 -8.681 1.00 77.69 85 MET A CA 1
ATOM 652 C C . MET A 1 85 ? 13.459 3.984 -9.635 1.00 77.69 85 MET A C 1
ATOM 654 O O . MET A 1 85 ? 14.116 3.499 -10.551 1.00 77.69 85 MET A O 1
ATOM 658 N N . LEU A 1 86 ? 13.440 5.296 -9.385 1.00 78.81 86 LEU A N 1
ATOM 659 C CA . LEU A 1 86 ? 14.279 6.242 -10.119 1.00 78.81 86 LEU A CA 1
ATOM 660 C C . LEU A 1 86 ? 15.770 5.982 -9.894 1.00 78.81 86 LEU A C 1
ATOM 662 O O . LEU A 1 86 ? 16.512 5.856 -10.854 1.00 78.81 86 LEU A O 1
ATOM 666 N N . ALA A 1 87 ? 16.214 5.868 -8.643 1.00 75.31 87 ALA A N 1
ATOM 667 C CA . ALA A 1 87 ? 17.630 5.749 -8.299 1.00 75.31 87 ALA A CA 1
ATOM 668 C C . ALA A 1 87 ? 18.281 4.448 -8.800 1.00 75.31 87 ALA A C 1
ATOM 670 O O . ALA A 1 87 ? 19.478 4.427 -9.073 1.00 75.31 87 ALA A O 1
ATOM 671 N N . ILE A 1 88 ? 17.519 3.359 -8.913 1.00 74.69 88 ILE A N 1
ATOM 672 C CA . ILE A 1 88 ? 18.025 2.094 -9.463 1.00 74.69 88 ILE A CA 1
ATOM 673 C C . ILE A 1 88 ? 18.127 2.162 -10.993 1.00 74.69 88 ILE A C 1
ATOM 675 O O . ILE A 1 88 ? 19.068 1.615 -11.557 1.00 74.69 88 ILE A O 1
ATOM 679 N N . ASN A 1 89 ? 17.187 2.844 -11.656 1.00 73.69 89 ASN A N 1
ATOM 680 C CA . ASN A 1 89 ? 17.135 2.920 -13.121 1.00 73.69 89 ASN A CA 1
ATOM 681 C C . ASN A 1 89 ? 17.869 4.134 -13.711 1.00 73.69 89 ASN A C 1
ATOM 683 O O . ASN A 1 89 ? 18.061 4.191 -14.923 1.00 73.69 89 ASN A O 1
ATOM 687 N N . ALA A 1 90 ? 18.292 5.085 -12.878 1.00 74.81 90 ALA A N 1
ATOM 688 C CA . ALA A 1 90 ? 19.046 6.255 -13.301 1.00 74.81 90 ALA A CA 1
ATOM 689 C C . ALA A 1 90 ? 20.522 5.922 -13.541 1.00 74.81 90 ALA A C 1
ATOM 691 O O . ALA A 1 90 ? 21.147 5.184 -12.774 1.00 74.81 90 ALA A O 1
ATOM 692 N N . ASN A 1 91 ? 21.093 6.537 -14.571 1.00 73.38 91 ASN A N 1
ATOM 693 C CA . ASN A 1 91 ? 22.512 6.469 -14.879 1.00 73.38 91 ASN A CA 1
ATOM 694 C C . ASN A 1 91 ? 23.245 7.715 -14.346 1.00 73.38 91 ASN A C 1
ATOM 696 O O . ASN A 1 91 ? 23.069 8.818 -14.867 1.00 73.38 91 ASN A O 1
ATOM 700 N N . ALA A 1 92 ? 24.089 7.560 -13.320 1.00 63.62 92 ALA A N 1
ATOM 701 C CA . ALA A 1 92 ? 24.880 8.668 -12.765 1.00 63.62 92 ALA A CA 1
ATOM 702 C C . ALA A 1 92 ? 26.175 8.974 -13.536 1.00 63.62 92 ALA A C 1
ATOM 704 O O . ALA A 1 92 ? 26.857 9.947 -13.197 1.00 63.62 92 ALA A O 1
ATOM 705 N N . ASN A 1 93 ? 26.492 8.233 -14.605 1.00 60.78 93 ASN A N 1
ATOM 706 C CA . ASN A 1 93 ? 27.702 8.459 -15.406 1.00 60.78 93 ASN A CA 1
ATOM 707 C C . ASN A 1 93 ? 27.750 9.877 -16.012 1.00 60.78 93 ASN A C 1
ATOM 709 O O . ASN A 1 93 ? 28.827 10.394 -16.291 1.00 60.78 93 ASN A O 1
ATOM 713 N N . TYR A 1 94 ? 26.595 10.533 -16.177 1.00 53.06 94 TYR A N 1
ATOM 714 C CA . TYR A 1 94 ? 26.503 11.927 -16.624 1.00 53.06 94 TYR A CA 1
ATOM 715 C C . TYR A 1 94 ? 27.013 12.932 -15.570 1.00 53.06 94 TYR A C 1
ATOM 717 O O . TYR A 1 94 ? 27.644 13.937 -15.900 1.00 53.06 94 TYR A O 1
ATOM 725 N N . PHE A 1 95 ? 26.792 12.649 -14.281 1.00 53.84 95 PHE A N 1
ATOM 726 C CA . PHE A 1 95 ? 27.228 13.506 -13.174 1.00 53.84 95 PHE A CA 1
ATOM 727 C C . PHE A 1 95 ? 28.698 13.288 -12.798 1.00 53.84 95 PHE A C 1
ATOM 729 O O . PHE A 1 95 ? 29.338 14.218 -12.303 1.00 53.84 95 PHE A O 1
ATOM 736 N N . SER A 1 96 ? 29.272 12.111 -13.078 1.00 54.16 96 SER A N 1
ATOM 737 C CA . SER A 1 96 ? 30.707 11.851 -12.907 1.00 54.16 96 SER A CA 1
ATOM 738 C C . SER A 1 96 ? 31.531 12.426 -14.068 1.00 54.16 96 SER A C 1
ATOM 740 O O . SER A 1 96 ? 32.376 11.760 -14.660 1.00 54.16 96 SER A O 1
ATOM 742 N N . SER A 1 97 ? 31.326 13.705 -14.378 1.00 47.31 97 SER A N 1
ATOM 743 C CA . SER A 1 97 ? 32.209 14.493 -15.244 1.00 47.31 97 SER A CA 1
ATOM 744 C C . SER A 1 97 ? 33.520 14.871 -14.526 1.00 47.31 97 SER A C 1
ATOM 746 O O . SER A 1 97 ? 34.032 15.974 -14.694 1.00 47.31 97 SER A O 1
ATOM 748 N N . SER A 1 98 ? 34.080 13.986 -13.695 1.00 46.81 98 SER A N 1
ATOM 749 C CA . SER A 1 98 ? 35.491 14.058 -13.320 1.00 46.81 98 SER A CA 1
ATOM 750 C C . SER A 1 98 ? 36.246 13.149 -14.274 1.00 46.81 98 SER A C 1
ATOM 752 O O . SER A 1 98 ? 36.372 11.944 -14.070 1.00 46.81 98 SER A O 1
ATOM 754 N N . SER A 1 99 ? 36.694 13.760 -15.362 1.00 46.22 99 SER A N 1
ATOM 755 C CA . SER A 1 99 ? 37.630 13.212 -16.327 1.00 46.22 99 SER A CA 1
ATOM 756 C C . SER A 1 99 ? 38.891 12.707 -15.628 1.00 46.22 99 SER A C 1
ATOM 758 O O . SER A 1 99 ? 39.818 13.485 -15.433 1.00 46.22 99 SER A O 1
ATOM 760 N N . THR A 1 100 ? 38.911 11.428 -15.261 1.00 45.41 100 THR A N 1
ATOM 761 C CA . THR A 1 100 ? 40.096 10.564 -15.215 1.00 45.41 100 THR A CA 1
ATOM 762 C C . THR A 1 100 ? 39.686 9.134 -14.842 1.00 45.41 100 THR A C 1
ATOM 764 O O . THR A 1 100 ? 39.126 8.888 -13.783 1.00 45.41 100 THR A O 1
ATOM 767 N N . VAL A 1 101 ? 40.097 8.193 -15.700 1.00 40.00 101 VAL A N 1
ATOM 768 C CA . VAL A 1 101 ? 40.207 6.735 -15.479 1.00 40.00 101 VAL A CA 1
ATOM 769 C C . VAL A 1 101 ? 39.024 5.856 -15.936 1.00 40.00 101 VAL A C 1
ATOM 771 O O . VAL A 1 101 ? 38.129 5.505 -15.182 1.00 40.00 101 VAL A O 1
ATOM 774 N N . SER A 1 102 ? 39.178 5.431 -17.195 1.00 38.50 102 SER A N 1
ATOM 775 C CA . SER A 1 102 ? 39.154 4.048 -17.703 1.00 38.50 102 SER A CA 1
ATOM 776 C C . SER A 1 102 ? 37.846 3.280 -17.911 1.00 38.50 102 SER A C 1
ATOM 778 O O . SER A 1 102 ? 37.046 3.032 -17.019 1.00 38.50 102 SER A O 1
ATOM 780 N N . GLU A 1 103 ? 37.766 2.775 -19.143 1.00 48.50 103 GLU A N 1
ATOM 781 C CA . GLU A 1 103 ? 36.999 1.638 -19.639 1.00 48.50 103 GLU A CA 1
ATOM 782 C C . GLU A 1 103 ? 37.084 0.415 -18.709 1.00 48.50 103 GLU A C 1
ATOM 784 O O . GLU A 1 103 ? 37.923 -0.464 -18.874 1.00 48.50 103 GLU A O 1
ATOM 789 N N . THR A 1 104 ? 36.241 0.349 -17.687 1.00 44.91 104 THR A N 1
ATOM 790 C CA . THR A 1 104 ? 35.651 -0.884 -17.136 1.00 44.91 104 THR A CA 1
ATOM 791 C C . THR A 1 104 ? 34.641 -0.442 -16.088 1.00 44.91 104 THR A C 1
ATOM 793 O O . THR A 1 104 ? 34.990 0.174 -15.089 1.00 44.91 104 THR A O 1
ATOM 796 N N . GLY A 1 105 ? 33.361 -0.633 -16.402 1.00 49.94 105 GLY A N 1
ATOM 797 C CA . GLY A 1 105 ? 32.269 0.138 -15.817 1.00 49.94 105 GLY A CA 1
ATOM 798 C C . GLY A 1 105 ? 32.158 0.081 -14.298 1.00 49.94 105 GLY A C 1
ATOM 799 O O . GLY A 1 105 ? 32.084 -1.001 -13.740 1.00 49.94 105 GLY A O 1
ATOM 800 N N . THR A 1 106 ? 32.039 1.254 -13.673 1.00 50.28 106 THR A N 1
ATOM 801 C CA . THR A 1 106 ? 31.371 1.490 -12.378 1.00 50.28 106 THR A CA 1
ATOM 802 C C . THR A 1 106 ? 31.228 3.004 -12.151 1.00 50.28 106 THR A C 1
ATOM 804 O O . THR A 1 106 ? 31.946 3.576 -11.336 1.00 50.28 106 THR A O 1
ATOM 807 N N . GLY A 1 107 ? 30.337 3.685 -12.876 1.00 48.94 107 GLY A N 1
ATOM 808 C CA . GLY A 1 107 ? 30.016 5.101 -12.602 1.00 48.94 107 GLY A CA 1
ATOM 809 C C . GLY A 1 107 ? 28.799 5.294 -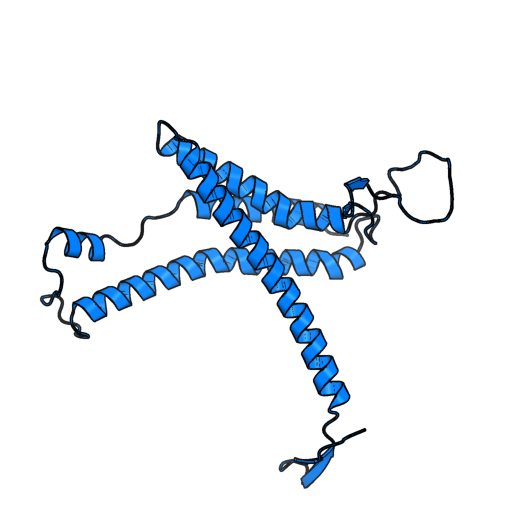11.681 1.00 48.94 107 GLY A C 1
ATOM 810 O O . GLY A 1 107 ? 28.311 6.405 -11.497 1.00 48.94 107 GLY A O 1
ATOM 811 N N . GLY A 1 108 ? 28.333 4.205 -11.061 1.00 55.28 108 GLY A N 1
ATOM 812 C CA . GLY A 1 108 ? 27.333 4.223 -9.998 1.00 55.28 108 GLY A CA 1
ATOM 813 C C . GLY A 1 108 ? 27.941 4.453 -8.610 1.00 55.28 108 GLY A C 1
ATOM 814 O O . GLY A 1 108 ? 29.105 4.145 -8.345 1.00 55.28 108 GLY A O 1
ATOM 815 N N . PHE A 1 109 ? 27.120 4.948 -7.687 1.00 56.00 109 PHE A N 1
ATOM 816 C CA . PHE A 1 109 ? 27.444 4.996 -6.265 1.00 56.00 109 PHE A CA 1
ATOM 817 C C . PHE A 1 109 ? 27.415 3.570 -5.694 1.00 56.00 109 PHE A C 1
ATOM 819 O O . PHE A 1 109 ? 26.358 2.941 -5.608 1.00 56.00 109 PHE A O 1
ATOM 826 N N . SER A 1 110 ? 28.580 3.042 -5.317 1.00 54.25 110 SER A N 1
ATOM 827 C CA . SER A 1 110 ? 28.703 1.701 -4.738 1.00 54.25 110 SER A CA 1
ATOM 828 C C . SER A 1 110 ? 28.657 1.759 -3.210 1.00 54.25 110 SER A C 1
ATOM 830 O O . SER A 1 110 ? 29.573 2.286 -2.574 1.00 54.25 110 SER A O 1
ATOM 832 N N . LEU A 1 111 ? 27.604 1.195 -2.608 1.00 53.34 111 LEU A N 1
ATOM 833 C CA . LEU A 1 111 ? 27.520 0.955 -1.165 1.00 53.34 111 LEU A CA 1
ATOM 834 C C . LEU A 1 111 ? 27.667 -0.555 -0.911 1.00 53.34 111 LEU A C 1
ATOM 836 O O . LEU A 1 111 ? 26.686 -1.293 -0.809 1.00 53.34 111 LEU A O 1
ATOM 840 N N . GLY A 1 112 ? 28.909 -1.039 -0.843 1.00 64.06 112 GLY A N 1
ATOM 841 C CA . GLY A 1 112 ? 29.204 -2.468 -0.679 1.00 64.06 112 GLY A CA 1
ATOM 842 C C . GLY A 1 112 ? 28.963 -3.267 -1.966 1.00 64.06 112 GLY A C 1
ATOM 843 O O . GLY A 1 112 ? 29.575 -2.982 -2.988 1.00 64.06 112 GLY A O 1
ATOM 844 N N . SER A 1 113 ? 28.098 -4.288 -1.924 1.00 54.75 113 SER A N 1
ATOM 845 C CA . SER A 1 113 ? 27.702 -5.080 -3.106 1.00 54.75 113 SER A CA 1
ATOM 846 C C . SER A 1 113 ? 26.550 -4.460 -3.908 1.00 54.75 113 SER A C 1
ATOM 848 O O . SER A 1 113 ? 26.151 -5.009 -4.934 1.00 54.75 113 SER A O 1
ATOM 850 N N . LEU A 1 114 ? 25.994 -3.341 -3.440 1.00 54.56 114 LEU A N 1
ATOM 851 C CA . LEU A 1 114 ? 24.867 -2.658 -4.063 1.00 54.56 114 LEU A CA 1
ATOM 852 C C . LEU A 1 114 ? 25.400 -1.531 -4.956 1.00 54.56 114 LEU A C 1
ATOM 854 O O . LEU A 1 114 ? 25.840 -0.492 -4.462 1.00 54.56 114 LEU A O 1
ATOM 858 N N . GLN A 1 115 ? 25.374 -1.755 -6.271 1.00 60.44 115 GLN A N 1
ATOM 859 C CA . GLN A 1 115 ? 25.601 -0.700 -7.258 1.00 60.44 115 GLN A CA 1
ATOM 860 C C . GLN A 1 115 ? 24.298 0.082 -7.429 1.00 60.44 115 GLN A C 1
ATOM 862 O O . GLN A 1 115 ? 23.328 -0.434 -7.980 1.00 60.44 115 GLN A O 1
ATOM 867 N N . VAL A 1 116 ? 24.261 1.309 -6.917 1.00 60.59 116 VAL A N 1
ATOM 868 C CA . VAL A 1 116 ? 23.127 2.228 -7.072 1.00 60.59 116 VAL A CA 1
ATOM 869 C C . VAL A 1 116 ? 23.502 3.253 -8.144 1.00 60.59 116 VAL A C 1
ATOM 871 O O . VAL A 1 116 ? 24.671 3.620 -8.254 1.00 60.59 116 VAL A O 1
ATOM 874 N N . LEU A 1 117 ? 22.537 3.727 -8.938 1.00 65.69 117 LEU A N 1
ATOM 875 C CA . LEU A 1 117 ? 22.756 4.690 -10.028 1.00 65.69 117 LEU A CA 1
ATOM 876 C C . LEU A 1 117 ? 23.609 4.174 -11.210 1.00 65.69 117 LEU A C 1
ATOM 878 O O . LEU A 1 117 ? 24.237 4.965 -11.914 1.00 65.69 117 LEU A O 1
ATOM 882 N N . ASN A 1 118 ? 23.647 2.856 -11.427 1.00 66.06 118 ASN A N 1
ATOM 883 C CA . ASN A 1 118 ? 24.223 2.227 -12.625 1.00 66.06 118 ASN A CA 1
ATOM 884 C C . ASN A 1 118 ? 23.104 1.721 -13.555 1.00 66.06 118 ASN A C 1
ATOM 886 O O . ASN A 1 118 ? 23.150 0.598 -14.052 1.00 66.06 118 ASN A O 1
ATOM 890 N N . GLY A 1 119 ? 22.034 2.509 -13.669 1.00 69.19 119 GLY A N 1
ATOM 891 C CA . GLY A 1 119 ? 20.887 2.185 -14.504 1.00 69.19 119 GLY A CA 1
ATOM 892 C C . GLY A 1 119 ? 21.135 2.482 -15.981 1.00 69.19 119 GLY A C 1
ATOM 893 O O . GLY A 1 119 ? 22.094 3.159 -16.349 1.00 69.19 119 GLY A O 1
ATOM 894 N N . GLU A 1 120 ? 20.253 1.970 -16.833 1.00 72.75 120 GLU A N 1
ATOM 895 C CA . GLU A 1 120 ? 20.371 2.093 -18.290 1.00 72.75 120 GLU A CA 1
ATOM 896 C C . GLU A 1 120 ? 20.029 3.506 -18.793 1.00 72.75 120 GLU A C 1
ATOM 898 O O . GLU A 1 120 ? 20.606 3.978 -19.772 1.00 72.75 120 GLU A O 1
ATOM 903 N N . TYR A 1 121 ? 19.157 4.229 -18.084 1.00 74.19 121 TYR A N 1
ATOM 904 C CA . TYR A 1 121 ? 18.589 5.484 -18.569 1.00 74.19 121 TYR A CA 1
ATOM 905 C C . TYR A 1 121 ? 19.305 6.699 -17.964 1.00 74.19 121 TYR A C 1
ATOM 907 O O . TYR A 1 121 ? 19.272 6.931 -16.754 1.00 74.19 121 TYR A O 1
ATOM 915 N N . SER A 1 122 ? 19.958 7.498 -18.814 1.00 71.62 122 SER A N 1
ATOM 916 C CA . SER A 1 122 ? 20.597 8.774 -18.432 1.00 71.62 122 SER A CA 1
ATOM 917 C C . SER A 1 122 ? 19.610 9.920 -18.272 1.00 71.62 122 SER A C 1
ATOM 919 O O . SER A 1 122 ? 19.852 10.860 -17.523 1.00 71.62 122 SER A O 1
ATOM 921 N N . ASP A 1 123 ? 18.508 9.820 -18.997 1.00 75.06 123 ASP A N 1
ATOM 922 C CA . ASP A 1 123 ? 17.356 10.683 -18.901 1.00 75.06 123 ASP A CA 1
ATOM 923 C C . ASP A 1 123 ? 16.158 9.753 -19.095 1.00 75.06 123 ASP A C 1
ATOM 925 O O . ASP A 1 123 ? 16.188 8.780 -19.845 1.00 75.06 123 ASP A O 1
ATOM 929 N N . PHE A 1 124 ? 15.081 10.020 -18.408 1.00 77.44 124 PHE A N 1
ATOM 930 C CA . PHE A 1 124 ? 14.186 10.908 -19.070 1.00 77.44 124 PHE A CA 1
ATOM 931 C C . PHE A 1 124 ? 13.492 10.516 -20.415 1.00 77.44 124 PHE A C 1
ATOM 933 O O . PHE A 1 124 ? 12.926 11.400 -21.059 1.00 77.44 124 PHE A O 1
ATOM 940 N N . SER A 1 125 ? 13.566 9.269 -20.905 1.00 80.94 125 SER A N 1
ATOM 941 C CA . SER A 1 125 ? 13.176 8.915 -22.288 1.00 80.94 125 SER A CA 1
ATOM 942 C C . SER A 1 125 ? 11.835 8.170 -22.441 1.00 80.94 125 SER A C 1
ATOM 944 O O . SER A 1 125 ? 11.241 7.672 -21.480 1.00 80.94 125 SER A O 1
ATOM 946 N N . ALA A 1 126 ? 11.362 8.046 -23.690 1.00 81.31 126 ALA A N 1
ATOM 947 C CA . ALA A 1 126 ? 10.197 7.223 -24.029 1.00 81.31 126 ALA A CA 1
ATOM 948 C C . ALA A 1 126 ? 10.392 5.747 -23.632 1.00 81.31 126 ALA A C 1
ATOM 950 O O . ALA A 1 126 ? 9.458 5.110 -23.146 1.00 81.31 126 ALA A O 1
ATOM 951 N N . ASP A 1 127 ? 11.609 5.218 -23.774 1.00 80.00 127 ASP A N 1
ATOM 952 C CA . ASP A 1 127 ? 11.945 3.853 -23.356 1.00 80.00 127 ASP A CA 1
ATOM 953 C C . ASP A 1 127 ? 11.869 3.714 -21.827 1.00 80.00 127 ASP A C 1
ATOM 955 O O . ASP A 1 127 ? 11.238 2.788 -21.320 1.00 80.00 127 ASP A O 1
ATOM 959 N N . TRP A 1 128 ? 12.368 4.709 -21.078 1.00 82.56 128 TRP A N 1
ATOM 960 C CA . TRP A 1 128 ? 12.215 4.741 -19.618 1.00 82.56 128 TRP A CA 1
ATOM 961 C C . TRP A 1 128 ? 10.739 4.726 -19.199 1.00 82.56 128 TRP A C 1
ATOM 963 O O . TRP A 1 128 ? 10.365 4.056 -18.233 1.00 82.56 128 TRP A O 1
ATOM 973 N N . TYR A 1 129 ? 9.875 5.450 -19.920 1.00 81.69 129 TYR A N 1
ATOM 974 C CA . TYR A 1 129 ? 8.443 5.458 -19.622 1.00 81.69 129 TYR A CA 1
ATOM 975 C C . TYR A 1 129 ? 7.800 4.088 -19.867 1.00 81.69 129 TYR A C 1
ATOM 977 O O . TYR A 1 129 ? 7.009 3.641 -19.034 1.00 81.69 129 TYR A O 1
ATOM 985 N N . ASN A 1 130 ? 8.154 3.407 -20.962 1.00 81.50 130 ASN A N 1
ATOM 986 C CA . ASN A 1 130 ? 7.630 2.076 -21.276 1.00 81.50 130 ASN A CA 1
ATOM 987 C C . ASN A 1 130 ? 8.028 1.028 -20.226 1.00 81.50 130 ASN A C 1
ATOM 989 O O . ASN A 1 130 ? 7.185 0.218 -19.838 1.00 81.50 130 ASN A O 1
ATOM 993 N N . ASP A 1 131 ? 9.257 1.086 -19.716 1.00 78.69 131 ASP A N 1
ATOM 994 C CA . ASP A 1 131 ? 9.763 0.069 -18.790 1.00 78.69 131 ASP A CA 1
ATOM 995 C C . ASP A 1 131 ? 9.484 0.416 -17.318 1.00 78.69 131 ASP A C 1
ATOM 997 O O . ASP A 1 131 ? 8.907 -0.375 -16.564 1.00 78.69 131 ASP A O 1
ATOM 1001 N N . VAL A 1 132 ? 9.837 1.630 -16.890 1.00 81.38 132 VAL A N 1
ATOM 1002 C CA . VAL A 1 132 ? 9.742 2.064 -15.486 1.00 81.38 132 VAL A CA 1
ATOM 1003 C C . VAL A 1 132 ? 8.438 2.814 -15.224 1.00 81.38 132 VAL A C 1
ATOM 1005 O O . VAL A 1 132 ? 7.770 2.568 -14.214 1.00 81.38 132 VAL A O 1
ATOM 1008 N N . GLY A 1 133 ? 8.042 3.705 -16.135 1.00 80.25 133 GLY A N 1
ATOM 1009 C CA . GLY A 1 133 ? 6.823 4.510 -16.013 1.00 80.25 133 GLY A CA 1
ATOM 1010 C C . GLY A 1 133 ? 5.554 3.656 -15.935 1.00 80.25 133 GLY A C 1
ATOM 1011 O O . GLY A 1 133 ? 4.754 3.823 -15.010 1.00 80.25 133 GLY A O 1
ATOM 1012 N N . VAL A 1 134 ? 5.399 2.678 -16.832 1.00 81.69 134 VAL A N 1
ATOM 1013 C CA . VAL A 1 134 ? 4.256 1.745 -16.834 1.00 81.69 134 VAL A CA 1
ATOM 1014 C C . VAL A 1 134 ? 4.195 0.933 -15.537 1.00 81.69 134 VAL A C 1
ATOM 1016 O O . VAL A 1 134 ? 3.125 0.813 -14.933 1.00 81.69 134 VAL A O 1
ATOM 1019 N N . ALA A 1 135 ? 5.332 0.422 -15.054 1.00 79.00 135 ALA A N 1
ATOM 1020 C CA . ALA A 1 135 ? 5.398 -0.331 -13.801 1.00 79.00 135 ALA A CA 1
ATOM 1021 C C . ALA A 1 135 ? 5.029 0.534 -12.578 1.00 79.00 135 ALA A C 1
ATOM 1023 O O . ALA A 1 135 ? 4.295 0.085 -11.687 1.00 79.00 135 ALA A O 1
ATOM 1024 N N . LEU A 1 136 ? 5.481 1.792 -12.545 1.00 82.19 136 LEU A N 1
ATOM 1025 C CA . LEU A 1 136 ? 5.114 2.766 -11.512 1.00 82.19 136 LEU A CA 1
ATOM 1026 C C . LEU A 1 136 ? 3.615 3.087 -11.538 1.00 82.19 136 LEU A C 1
ATOM 1028 O O . LEU A 1 136 ? 2.966 3.067 -10.488 1.00 82.19 136 LEU A O 1
ATOM 1032 N N . MET A 1 137 ? 3.048 3.322 -12.723 1.00 83.31 137 MET A N 1
ATOM 1033 C CA . MET A 1 137 ? 1.617 3.589 -12.901 1.00 83.31 137 MET A CA 1
ATOM 1034 C C . MET A 1 137 ? 0.763 2.399 -12.455 1.00 83.31 137 MET A C 1
ATOM 1036 O O . MET A 1 137 ? -0.192 2.572 -11.692 1.00 83.31 137 MET A O 1
ATOM 1040 N N . LEU A 1 138 ? 1.145 1.180 -12.843 1.00 80.75 138 LEU A N 1
ATOM 1041 C CA . LEU A 1 138 ? 0.482 -0.043 -12.390 1.00 80.75 138 LEU A CA 1
ATOM 1042 C C . LEU A 1 138 ? 0.538 -0.174 -10.860 1.00 80.75 138 LEU A C 1
ATOM 1044 O O . LEU A 1 138 ? -0.472 -0.469 -10.217 1.00 80.75 138 LEU A O 1
ATOM 1048 N N . THR A 1 139 ? 1.695 0.113 -10.263 1.00 79.06 139 THR A N 1
ATOM 1049 C CA . THR A 1 139 ? 1.878 0.084 -8.805 1.00 79.06 139 THR A CA 1
ATOM 1050 C C . THR A 1 139 ? 0.985 1.112 -8.100 1.00 79.06 139 THR A C 1
ATOM 1052 O O . THR A 1 139 ? 0.398 0.804 -7.061 1.00 79.06 139 THR A O 1
ATOM 1055 N N . MET A 1 140 ? 0.814 2.313 -8.664 1.00 82.19 140 MET A N 1
ATOM 1056 C CA . MET A 1 140 ? -0.097 3.335 -8.128 1.00 82.19 140 MET A CA 1
ATOM 1057 C C . MET A 1 140 ? -1.563 2.905 -8.182 1.00 82.19 140 MET A C 1
ATOM 1059 O O . MET A 1 140 ? -2.285 3.079 -7.195 1.00 82.19 140 MET A O 1
ATOM 1063 N N . ILE A 1 141 ? -1.990 2.290 -9.287 1.00 82.94 141 ILE A N 1
ATOM 1064 C CA . ILE A 1 141 ? -3.347 1.746 -9.429 1.00 82.94 141 ILE A CA 1
ATOM 1065 C C . ILE A 1 141 ? -3.601 0.694 -8.342 1.00 82.94 141 ILE A C 1
ATOM 1067 O O . ILE A 1 141 ? -4.573 0.798 -7.589 1.00 82.94 141 ILE A O 1
ATOM 1071 N N . ILE A 1 142 ? -2.693 -0.277 -8.199 1.00 79.19 142 ILE A N 1
ATOM 1072 C CA . ILE A 1 142 ? -2.801 -1.340 -7.190 1.00 79.19 142 ILE A CA 1
ATOM 1073 C C . ILE A 1 142 ? -2.844 -0.751 -5.774 1.00 79.19 142 ILE A C 1
ATOM 1075 O O . ILE A 1 142 ? -3.706 -1.125 -4.974 1.00 79.19 142 ILE A O 1
ATOM 1079 N N . ASN A 1 143 ? -1.955 0.194 -5.460 1.00 76.44 143 ASN A N 1
ATOM 1080 C CA . ASN A 1 143 ? -1.900 0.826 -4.142 1.00 76.44 143 ASN A CA 1
ATOM 1081 C C . ASN A 1 143 ? -3.186 1.596 -3.813 1.00 76.44 143 ASN A C 1
ATOM 1083 O O . ASN A 1 143 ? -3.647 1.531 -2.672 1.00 76.44 143 ASN A O 1
ATOM 1087 N N . SER A 1 144 ? -3.795 2.262 -4.798 1.00 80.88 144 SER A N 1
ATOM 1088 C CA . SER A 1 144 ? -5.064 2.976 -4.629 1.00 80.88 144 SER A CA 1
ATOM 1089 C C . SER A 1 144 ? -6.212 2.013 -4.299 1.00 80.88 144 SER A C 1
ATOM 1091 O O . SER A 1 144 ? -6.895 2.162 -3.277 1.00 80.88 144 SER A O 1
ATOM 1093 N N . PHE A 1 145 ? -6.357 0.936 -5.081 1.00 81.56 145 PHE A N 1
ATOM 1094 C CA . PHE A 1 145 ? -7.383 -0.085 -4.842 1.00 81.56 145 PHE A CA 1
ATOM 1095 C C . PHE A 1 145 ? -7.164 -0.881 -3.552 1.00 81.56 145 PHE A C 1
ATOM 1097 O O . PHE A 1 145 ? -8.140 -1.254 -2.899 1.00 81.56 145 PHE A O 1
ATOM 1104 N N . SER A 1 146 ? -5.914 -1.101 -3.138 1.00 78.62 146 SER A N 1
ATOM 1105 C CA . SER A 1 146 ? -5.567 -1.825 -1.907 1.00 78.62 146 SER A CA 1
ATOM 1106 C C . SER A 1 146 ? -6.225 -1.214 -0.663 1.00 78.62 146 SER A C 1
ATOM 1108 O O . SER A 1 146 ? -6.752 -1.932 0.193 1.00 78.62 146 SER A O 1
ATOM 1110 N N . THR A 1 147 ? -6.290 0.120 -0.595 1.00 76.25 147 THR A N 1
ATOM 1111 C CA . THR A 1 147 ? -6.912 0.844 0.527 1.00 76.25 147 THR A CA 1
ATOM 1112 C C . THR A 1 147 ? -8.406 0.529 0.643 1.00 76.25 147 THR A C 1
ATOM 1114 O O . THR A 1 147 ? -8.922 0.271 1.733 1.00 76.25 147 THR A O 1
ATOM 1117 N N . HIS A 1 148 ? -9.092 0.470 -0.498 1.00 81.88 148 HIS A N 1
ATOM 1118 C CA . HIS A 1 148 ? -10.517 0.184 -0.594 1.00 81.88 148 HIS A CA 1
ATOM 1119 C C . HIS A 1 148 ? -10.801 -1.302 -0.368 1.00 81.88 148 HIS A C 1
ATOM 1121 O O . HIS A 1 148 ? -11.724 -1.649 0.374 1.00 81.88 148 HIS A O 1
ATOM 1127 N N . ALA A 1 149 ? -9.964 -2.177 -0.929 1.00 82.44 149 ALA A N 1
ATOM 1128 C CA . ALA A 1 149 ? -10.048 -3.620 -0.749 1.00 82.44 149 ALA A CA 1
ATOM 1129 C C . ALA A 1 149 ? -9.890 -4.016 0.726 1.00 82.44 149 ALA A C 1
ATOM 1131 O O . ALA A 1 149 ? -10.667 -4.826 1.228 1.00 82.44 149 ALA A O 1
ATOM 1132 N N . TYR A 1 150 ? -8.957 -3.397 1.458 1.00 82.75 150 TYR A N 1
ATOM 1133 C CA . TYR A 1 150 ? -8.780 -3.646 2.891 1.00 82.75 150 TYR A CA 1
ATOM 1134 C C . TYR A 1 150 ? -10.031 -3.289 3.710 1.00 82.75 150 TYR A C 1
ATOM 1136 O O . TYR A 1 150 ? -10.406 -4.008 4.640 1.00 82.75 150 TYR A O 1
ATOM 1144 N N . LEU A 1 151 ? -10.715 -2.194 3.371 1.00 84.00 151 LEU A N 1
ATOM 1145 C CA . LEU A 1 151 ? -11.952 -1.796 4.050 1.00 84.00 151 LEU A CA 1
ATOM 1146 C C . LEU A 1 151 ? -13.096 -2.750 3.753 1.00 84.00 151 LEU A C 1
ATOM 1148 O O . LEU A 1 151 ? -13.809 -3.152 4.675 1.00 84.00 151 LEU A O 1
ATOM 1152 N N . LEU A 1 152 ? -13.236 -3.135 2.486 1.00 88.06 152 LEU A N 1
ATOM 1153 C CA . LEU A 1 152 ? -14.232 -4.105 2.061 1.00 88.06 152 LEU A CA 1
ATOM 1154 C C . LEU A 1 152 ? -14.000 -5.452 2.756 1.00 88.06 152 LEU A C 1
ATOM 1156 O O . LEU A 1 152 ? -14.931 -6.006 3.334 1.00 88.06 152 LEU A O 1
ATOM 1160 N N . ALA A 1 153 ? -12.755 -5.930 2.797 1.00 88.31 153 ALA A N 1
ATOM 1161 C CA . ALA A 1 153 ? -12.387 -7.170 3.471 1.00 88.31 153 ALA A CA 1
ATOM 1162 C C . ALA A 1 153 ? -12.728 -7.135 4.969 1.00 88.31 153 ALA A C 1
ATOM 1164 O O . ALA A 1 153 ? -13.362 -8.059 5.477 1.00 88.31 153 ALA A O 1
ATOM 1165 N N . ASN A 1 154 ? -12.389 -6.051 5.677 1.00 88.00 154 ASN A N 1
ATOM 1166 C CA . ASN A 1 154 ? -12.747 -5.904 7.091 1.00 88.00 154 ASN A CA 1
ATOM 1167 C C . ASN A 1 154 ? -14.262 -5.828 7.307 1.00 88.00 154 ASN A C 1
ATOM 1169 O O . ASN A 1 154 ? -14.771 -6.393 8.274 1.00 88.00 154 ASN A O 1
ATOM 1173 N N . TYR A 1 155 ? -14.992 -5.156 6.416 1.00 89.38 155 TYR A N 1
ATOM 1174 C CA . TYR A 1 155 ? -16.449 -5.084 6.477 1.00 89.38 155 TYR A CA 1
ATOM 1175 C C . TYR A 1 155 ? -17.099 -6.456 6.259 1.00 89.38 155 TYR A C 1
ATOM 1177 O O . TYR A 1 155 ? -17.965 -6.861 7.038 1.00 89.38 155 TYR A O 1
ATOM 1185 N N . VAL A 1 156 ? -16.649 -7.201 5.247 1.00 92.12 156 VAL A N 1
ATOM 1186 C CA . VAL A 1 156 ? -17.109 -8.567 4.968 1.00 92.12 156 VAL A CA 1
ATOM 1187 C C . VAL A 1 156 ? -16.778 -9.486 6.142 1.00 92.12 156 VAL A C 1
ATOM 1189 O O . VAL A 1 156 ? -17.656 -10.204 6.615 1.00 92.12 156 VAL A O 1
ATOM 1192 N N . MET A 1 157 ? -15.563 -9.410 6.689 1.00 90.69 157 MET A N 1
ATOM 1193 C CA . MET A 1 157 ? -15.162 -10.199 7.856 1.00 90.69 157 MET A CA 1
ATOM 1194 C C . MET A 1 157 ? -16.012 -9.867 9.090 1.00 90.69 157 MET A C 1
ATOM 1196 O O . MET A 1 157 ? -16.409 -10.765 9.827 1.00 90.69 157 MET A O 1
ATOM 1200 N N . LEU A 1 158 ? -16.336 -8.593 9.312 1.00 90.94 158 LEU A N 1
ATOM 1201 C CA . LEU A 1 158 ? -17.217 -8.155 10.396 1.00 90.94 158 LEU A CA 1
ATOM 1202 C C . LEU A 1 158 ? -18.635 -8.715 10.226 1.00 90.94 158 LEU A C 1
ATOM 1204 O O . LEU A 1 158 ? -19.223 -9.209 11.188 1.00 90.94 158 LEU A O 1
ATOM 1208 N N . LYS A 1 159 ? -19.182 -8.664 9.007 1.00 90.44 159 LYS A N 1
ATOM 1209 C CA . LYS A 1 159 ? -20.488 -9.254 8.683 1.00 90.44 159 LYS A CA 1
ATOM 1210 C C . LYS A 1 159 ? -20.480 -10.765 8.881 1.00 90.44 159 LYS A C 1
ATOM 1212 O O . LYS A 1 159 ? -21.395 -11.276 9.517 1.00 90.44 159 LYS A O 1
ATOM 1217 N N . ALA A 1 160 ? -19.432 -11.449 8.430 1.00 92.44 160 ALA A N 1
ATOM 1218 C CA . ALA A 1 160 ? -19.252 -12.880 8.643 1.00 92.44 160 ALA A CA 1
ATOM 1219 C C . ALA A 1 160 ? -19.194 -13.221 10.140 1.00 92.44 160 ALA A C 1
ATOM 1221 O O . ALA A 1 160 ? -19.927 -14.092 10.595 1.00 92.44 160 ALA A O 1
ATOM 1222 N N . ARG A 1 161 ? -18.413 -12.479 10.937 1.00 91.00 161 ARG A N 1
ATOM 1223 C CA . ARG A 1 161 ? -18.346 -12.667 12.397 1.00 91.00 161 ARG A CA 1
ATOM 1224 C C . ARG A 1 161 ? -19.704 -12.462 13.071 1.00 91.00 161 ARG A C 1
ATOM 1226 O O . ARG A 1 161 ? -20.086 -13.272 13.904 1.00 91.00 161 ARG A O 1
ATOM 1233 N N . ARG A 1 162 ? -20.458 -11.430 12.679 1.00 92.00 162 ARG A N 1
ATOM 1234 C CA . ARG A 1 162 ? -21.826 -11.189 13.184 1.00 92.00 162 ARG A CA 1
ATOM 1235 C C . ARG A 1 162 ? -22.808 -12.281 12.765 1.00 92.00 162 ARG A C 1
ATOM 1237 O O . ARG A 1 162 ? -23.715 -12.599 13.519 1.00 92.00 162 ARG A O 1
ATOM 1244 N N . PHE A 1 163 ? -22.643 -12.850 11.576 1.00 91.31 163 PHE A N 1
ATOM 1245 C CA . PHE A 1 163 ? -23.485 -13.947 11.105 1.00 91.31 163 PHE A CA 1
ATOM 1246 C C . PHE A 1 163 ? -23.205 -15.248 11.870 1.00 91.31 163 PHE A C 1
ATOM 1248 O O . PHE A 1 163 ? -24.136 -15.941 12.272 1.00 91.31 163 PHE A O 1
ATOM 1255 N N . VAL A 1 164 ? -21.931 -15.536 12.152 1.00 91.75 164 VAL A N 1
ATOM 1256 C CA . VAL A 1 164 ? -21.513 -16.674 12.990 1.00 91.75 164 VAL A CA 1
ATOM 1257 C C . VAL A 1 164 ? -22.001 -16.519 14.435 1.00 91.75 164 VAL A C 1
ATOM 1259 O O . VAL A 1 164 ? -22.471 -17.493 15.031 1.00 91.75 164 VAL A O 1
ATOM 1262 N N . ASP A 1 165 ? -21.937 -15.302 14.979 1.00 91.69 165 ASP A N 1
ATOM 1263 C CA . ASP A 1 165 ? -22.441 -14.970 16.317 1.00 91.69 165 ASP A CA 1
ATOM 1264 C C . ASP A 1 165 ? -23.944 -15.265 16.463 1.00 91.69 165 ASP A C 1
ATOM 1266 O O . ASP A 1 165 ? -24.365 -15.868 17.445 1.00 91.69 165 ASP A O 1
ATOM 1270 N N . ARG A 1 166 ? -24.740 -14.982 15.426 1.00 90.69 166 ARG A N 1
ATOM 1271 C CA . ARG A 1 166 ? -26.186 -15.282 15.378 1.00 90.69 166 ARG A CA 1
ATOM 1272 C C . ARG A 1 166 ? -26.517 -16.738 15.039 1.00 90.69 166 ARG A C 1
ATOM 1274 O O . ARG A 1 166 ? -27.674 -17.068 14.794 1.00 90.69 166 ARG A O 1
ATOM 1281 N N . GLY A 1 167 ? -25.517 -17.612 14.939 1.00 88.69 167 GLY A N 1
ATOM 1282 C CA . GLY A 1 167 ? -25.730 -19.009 14.563 1.00 88.69 167 GLY A CA 1
ATOM 1283 C C . GLY A 1 167 ? -26.182 -19.210 13.121 1.00 88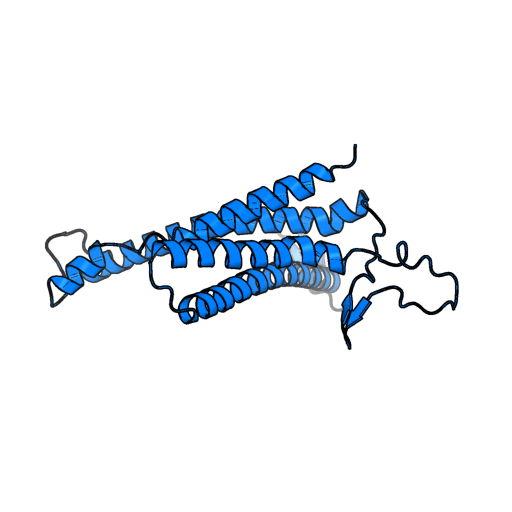.69 167 GLY A C 1
ATOM 1284 O O . GLY A 1 167 ? -26.975 -20.107 12.865 1.00 88.69 167 GLY A O 1
ATOM 1285 N N . TYR A 1 168 ? -25.670 -18.400 12.189 1.00 89.12 168 TYR A N 1
ATOM 1286 C CA . TYR A 1 168 ? -26.054 -18.424 10.772 1.00 89.12 168 TYR A CA 1
ATOM 1287 C C . TYR A 1 168 ? -27.537 -18.082 10.528 1.00 89.12 168 TYR A C 1
ATOM 1289 O O . TYR A 1 168 ? -28.101 -18.435 9.495 1.00 89.12 168 TYR A O 1
ATOM 1297 N N . SER A 1 169 ? -28.162 -17.366 11.469 1.00 86.94 169 SER A N 1
ATOM 1298 C CA . SER A 1 169 ? -29.528 -16.853 11.355 1.00 86.94 169 SER A CA 1
ATOM 1299 C C . SER A 1 169 ? -29.550 -15.346 11.073 1.00 86.94 169 SER A C 1
ATOM 1301 O O . SER A 1 169 ? -28.613 -14.606 11.391 1.00 86.94 169 SER A O 1
ATOM 1303 N N . PHE A 1 170 ? -30.648 -14.875 10.479 1.00 84.38 170 PHE A N 1
ATOM 1304 C CA . PHE A 1 170 ? -30.931 -13.447 10.284 1.00 84.38 170 PHE A CA 1
ATOM 1305 C C . PHE A 1 170 ? -31.639 -12.803 11.483 1.00 84.38 170 PHE A C 1
ATOM 1307 O O . PHE A 1 170 ? -31.866 -11.589 11.484 1.00 84.38 170 PHE A O 1
ATOM 1314 N N . ASP A 1 171 ? -31.949 -13.588 12.512 1.00 87.56 171 ASP A N 1
ATOM 1315 C CA . ASP A 1 171 ? -32.533 -13.090 13.749 1.00 87.56 171 ASP A CA 1
ATOM 1316 C C . ASP A 1 171 ? -31.519 -12.231 14.525 1.00 87.56 171 ASP A C 1
ATOM 1318 O O . ASP A 1 171 ? -30.380 -12.634 14.763 1.00 87.56 171 ASP A O 1
ATOM 1322 N N . HIS A 1 172 ? -31.922 -11.011 14.879 1.00 82.00 172 HIS A N 1
ATOM 1323 C CA . HIS A 1 172 ? -31.077 -10.045 15.588 1.00 82.00 172 HIS A CA 1
ATOM 1324 C C . HIS A 1 172 ? -31.192 -10.160 17.114 1.00 82.00 172 HIS A C 1
ATOM 1326 O O . HIS A 1 172 ? -30.449 -9.480 17.818 1.00 82.00 172 HIS A O 1
ATOM 1332 N N . SER A 1 173 ? -32.098 -11.004 17.617 1.00 83.56 173 SER A N 1
ATOM 1333 C CA . SER A 1 173 ? -32.256 -11.278 19.050 1.00 83.56 173 SER A CA 1
ATOM 1334 C C . SER A 1 173 ? -31.270 -12.330 19.579 1.00 83.56 173 SER A C 1
ATOM 1336 O O . SER A 1 173 ? -31.030 -12.400 20.783 1.00 83.56 173 SER A O 1
ATOM 1338 N N . LEU A 1 174 ? -30.671 -13.125 18.686 1.00 83.00 174 LEU A N 1
ATOM 1339 C CA . LEU A 1 174 ? -29.736 -14.196 19.022 1.00 83.00 174 LEU A CA 1
ATOM 1340 C C . LEU A 1 174 ? -28.294 -13.672 19.074 1.00 83.00 174 LEU A C 1
ATOM 1342 O O . LEU A 1 174 ? -27.819 -13.029 18.138 1.00 83.00 174 LEU A O 1
ATOM 1346 N N . THR A 1 175 ? -27.585 -13.997 20.154 1.00 88.94 175 THR A N 1
ATOM 1347 C CA . THR A 1 175 ? -26.159 -13.700 20.352 1.00 88.94 175 THR A CA 1
ATOM 1348 C C . THR A 1 175 ? -25.479 -14.888 21.022 1.00 88.94 175 THR A C 1
ATOM 1350 O O . THR A 1 175 ? -26.086 -15.562 21.856 1.00 88.94 175 THR A O 1
ATOM 1353 N N . ARG A 1 176 ? -24.219 -15.148 20.663 1.00 86.31 176 ARG A N 1
ATOM 1354 C CA . ARG A 1 176 ? -23.356 -16.135 21.331 1.00 86.31 176 ARG A CA 1
ATOM 1355 C C . ARG A 1 176 ? -22.319 -15.482 22.245 1.00 86.31 176 ARG A C 1
ATOM 1357 O O . ARG A 1 176 ? -21.472 -16.182 22.785 1.00 86.31 176 ARG A O 1
ATOM 1364 N N . GLN A 1 177 ? -22.360 -14.158 22.394 1.00 89.19 177 GLN A N 1
ATOM 1365 C CA . GLN A 1 177 ? -21.482 -13.433 23.310 1.00 89.19 177 GLN A CA 1
ATOM 1366 C C . GLN A 1 177 ? -21.961 -13.577 24.757 1.00 89.19 177 GLN A C 1
ATOM 1368 O O . GLN A 1 177 ? -23.117 -13.275 25.052 1.00 89.19 177 GLN A O 1
ATOM 1373 N N . ASP A 1 178 ? -21.051 -13.959 25.655 1.00 89.88 178 ASP A N 1
ATOM 1374 C CA . ASP A 1 178 ? -21.341 -14.131 27.085 1.00 89.88 178 ASP A CA 1
ATOM 1375 C C . ASP A 1 178 ? -21.519 -12.793 27.817 1.00 89.88 178 ASP A C 1
ATOM 1377 O O . ASP A 1 178 ? -22.246 -12.705 28.807 1.00 89.88 178 ASP A O 1
ATOM 1381 N N . THR A 1 179 ? -20.853 -11.731 27.343 1.00 90.94 179 THR A N 1
ATOM 1382 C CA . THR A 1 179 ? -20.890 -10.411 27.982 1.00 90.94 179 THR A CA 1
ATOM 1383 C C . THR A 1 179 ? -21.394 -9.314 27.046 1.00 90.94 179 THR A C 1
ATOM 1385 O O . THR A 1 179 ? -21.102 -9.285 25.848 1.00 90.94 179 THR A O 1
ATOM 1388 N N . GLN A 1 180 ? -22.090 -8.327 27.624 1.00 90.25 180 GLN A N 1
ATOM 1389 C CA . GLN A 1 180 ? -22.526 -7.122 26.909 1.00 90.25 180 GLN A CA 1
ATOM 1390 C C . GLN A 1 180 ? -21.343 -6.356 26.297 1.00 90.25 180 GLN A C 1
ATOM 1392 O O . GLN A 1 180 ? -21.456 -5.775 25.219 1.00 90.25 180 GLN A O 1
ATOM 1397 N N . ARG A 1 181 ? -20.182 -6.384 26.962 1.00 92.25 181 ARG A N 1
ATOM 1398 C CA . ARG A 1 181 ? -18.955 -5.744 26.479 1.00 92.25 181 ARG A CA 1
ATOM 1399 C C . ARG A 1 181 ? -18.473 -6.366 25.168 1.00 92.25 181 ARG A C 1
ATOM 1401 O O . ARG A 1 181 ? -18.048 -5.626 24.279 1.00 92.25 181 ARG A O 1
ATOM 1408 N N . ASP A 1 182 ? -18.541 -7.687 25.044 1.00 90.38 182 ASP A N 1
ATOM 1409 C CA . ASP A 1 182 ? -18.094 -8.400 23.844 1.00 90.38 182 ASP A CA 1
ATOM 1410 C C . ASP A 1 182 ? -19.079 -8.214 22.688 1.00 90.38 182 ASP A C 1
ATOM 1412 O O . ASP A 1 182 ? -18.665 -7.979 21.547 1.00 90.38 182 ASP A O 1
ATOM 1416 N N . LEU A 1 183 ? -20.382 -8.181 22.995 1.00 90.81 183 LEU A N 1
ATOM 1417 C CA . LEU A 1 183 ? -21.414 -7.811 22.029 1.00 90.81 183 LEU A CA 1
ATOM 1418 C C . LEU A 1 183 ? -21.182 -6.392 21.494 1.00 90.81 183 LEU A C 1
ATOM 1420 O O . LEU A 1 183 ? -21.107 -6.178 20.282 1.00 90.81 183 LEU A O 1
ATOM 1424 N N . GLU A 1 184 ? -20.980 -5.416 22.376 1.00 92.12 184 GLU A N 1
ATOM 1425 C CA . GLU A 1 184 ? -20.652 -4.053 21.959 1.00 92.12 184 GLU A CA 1
ATOM 1426 C C . GLU A 1 184 ? -19.361 -3.996 21.139 1.00 92.12 184 GLU A C 1
ATOM 1428 O O . GLU A 1 184 ? -19.305 -3.276 20.142 1.00 92.12 184 GLU A O 1
ATOM 1433 N N . ALA A 1 185 ? -18.329 -4.760 21.502 1.00 89.31 185 ALA A N 1
ATOM 1434 C CA . ALA A 1 185 ? -17.080 -4.808 20.748 1.00 89.31 185 ALA A CA 1
ATOM 1435 C C . ALA A 1 185 ? -17.283 -5.353 19.320 1.00 89.31 185 ALA A C 1
ATOM 1437 O O . ALA A 1 185 ? -16.746 -4.782 18.365 1.00 89.31 185 ALA A O 1
ATOM 1438 N N . LEU A 1 186 ? -18.106 -6.393 19.149 1.00 90.12 186 LEU A N 1
ATOM 1439 C CA . LEU A 1 186 ? -18.454 -6.959 17.840 1.00 90.12 186 LEU A CA 1
ATOM 1440 C C . LEU A 1 186 ? -19.271 -5.977 16.976 1.00 90.12 186 LEU A C 1
ATOM 1442 O O . LEU A 1 186 ? -19.137 -5.930 15.741 1.00 90.12 186 LEU A O 1
ATOM 1446 N N . TYR A 1 187 ? -20.107 -5.152 17.612 1.00 89.69 187 TYR A N 1
ATOM 1447 C CA . TYR A 1 187 ? -20.957 -4.184 16.917 1.00 89.69 187 TYR A CA 1
ATOM 1448 C C . TYR A 1 187 ? -20.308 -2.807 16.688 1.00 89.69 187 TYR A C 1
ATOM 1450 O O . TYR A 1 187 ? -20.655 -2.155 15.699 1.00 89.69 187 TYR A O 1
ATOM 1458 N N . ARG A 1 188 ? -19.297 -2.416 17.477 1.00 87.75 188 ARG A N 1
ATOM 1459 C CA . ARG A 1 188 ? -18.546 -1.148 17.328 1.00 87.75 188 ARG A CA 1
ATOM 1460 C C . ARG A 1 188 ? -17.786 -1.014 16.002 1.00 87.75 188 ARG A C 1
ATOM 1462 O O . ARG A 1 188 ? -17.540 0.106 15.567 1.00 87.75 188 ARG A O 1
ATOM 1469 N N . GLY A 1 189 ? -17.467 -2.123 15.330 1.00 82.12 189 GLY A N 1
ATOM 1470 C CA . GLY A 1 189 ? -16.788 -2.110 14.029 1.00 82.12 189 GLY A CA 1
ATOM 1471 C C . GLY A 1 189 ? -15.280 -1.812 14.114 1.00 82.12 189 GLY A C 1
ATOM 1472 O O . GLY A 1 189 ? -14.756 -1.512 15.188 1.00 82.12 189 GLY A O 1
ATOM 1473 N N . PRO A 1 190 ? -14.543 -1.942 12.995 1.00 81.31 190 PRO A N 1
ATOM 1474 C CA . PRO A 1 190 ? -13.109 -1.674 12.971 1.00 81.31 190 PRO A CA 1
ATOM 1475 C C . PRO A 1 190 ? -12.827 -0.179 13.168 1.00 81.31 190 PRO A C 1
ATOM 1477 O O . PRO A 1 190 ? -13.538 0.676 12.639 1.00 81.31 190 PRO A O 1
ATOM 1480 N N . LYS A 1 191 ? -11.752 0.147 13.897 1.00 81.19 191 LYS A N 1
ATOM 1481 C CA . LYS A 1 191 ? -11.303 1.536 14.058 1.00 81.19 191 LYS A CA 1
ATOM 1482 C C . LYS A 1 191 ? -10.904 2.115 12.702 1.00 81.19 191 LYS A C 1
ATOM 1484 O O . LYS A 1 191 ? -10.206 1.470 11.921 1.00 81.19 191 LYS A O 1
ATOM 1489 N N . PHE A 1 192 ? -11.325 3.346 12.445 1.00 79.31 192 PHE A N 1
ATOM 1490 C CA . PHE A 1 192 ? -10.974 4.054 11.224 1.00 79.31 192 PHE A CA 1
ATOM 1491 C C . PHE A 1 192 ? -9.513 4.525 11.296 1.00 79.31 192 PHE A C 1
ATOM 1493 O O . PHE A 1 192 ? -9.177 5.429 12.060 1.00 79.31 192 PHE A O 1
ATOM 1500 N N . ASP A 1 193 ? -8.633 3.889 10.520 1.00 80.25 193 ASP A N 1
ATOM 1501 C CA . ASP A 1 193 ? -7.215 4.251 10.463 1.00 80.25 193 ASP A CA 1
ATOM 1502 C C . ASP A 1 193 ? -7.000 5.464 9.541 1.00 80.25 193 ASP A C 1
ATOM 1504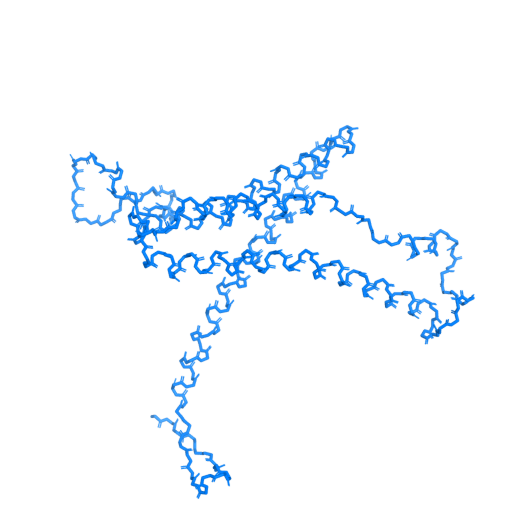 O O . ASP A 1 193 ? -6.806 5.320 8.332 1.00 80.25 193 ASP A O 1
ATOM 1508 N N . LEU A 1 194 ? -7.068 6.669 10.121 1.00 81.88 194 LEU A N 1
ATOM 1509 C CA . LEU A 1 194 ? -6.780 7.935 9.429 1.00 81.88 194 LEU A CA 1
ATOM 1510 C C . LEU A 1 194 ? -5.360 7.936 8.861 1.00 81.88 194 LEU A C 1
ATOM 1512 O O . LEU A 1 194 ? -5.146 8.380 7.736 1.00 81.88 194 LEU A O 1
ATOM 1516 N N . ALA A 1 195 ? -4.395 7.425 9.629 1.00 81.94 195 ALA A N 1
ATOM 1517 C CA . ALA A 1 195 ? -2.989 7.586 9.305 1.00 81.94 195 ALA A CA 1
ATOM 1518 C C . ALA A 1 195 ? -2.604 6.849 8.020 1.00 81.94 195 ALA A C 1
ATOM 1520 O O . ALA A 1 195 ? -1.962 7.421 7.143 1.00 81.94 195 ALA A O 1
ATOM 1521 N N . ALA A 1 196 ? -3.045 5.595 7.888 1.00 77.81 196 ALA A N 1
ATOM 1522 C CA . ALA A 1 196 ? -2.767 4.790 6.702 1.00 77.81 196 ALA A CA 1
ATOM 1523 C C . ALA A 1 196 ? -3.369 5.408 5.429 1.00 77.81 196 ALA A C 1
ATOM 1525 O O . ALA A 1 196 ? -2.700 5.476 4.401 1.00 77.81 196 ALA A O 1
ATOM 1526 N N . ARG A 1 197 ? -4.604 5.918 5.516 1.00 83.38 197 ARG A N 1
ATOM 1527 C CA . ARG A 1 197 ? -5.304 6.529 4.377 1.00 83.38 197 ARG A CA 1
ATOM 1528 C C . ARG A 1 197 ? -4.652 7.833 3.939 1.00 83.38 197 ARG A C 1
ATOM 1530 O O . ARG A 1 197 ? -4.386 7.999 2.756 1.00 83.38 197 ARG A O 1
ATOM 1537 N N . TYR A 1 198 ? -4.364 8.733 4.882 1.00 86.88 198 TYR A N 1
ATOM 1538 C CA . TYR A 1 198 ? -3.695 9.994 4.559 1.00 86.88 198 TYR A CA 1
ATOM 1539 C C . TYR A 1 198 ? -2.298 9.764 3.988 1.00 86.88 198 TYR A C 1
ATOM 1541 O O . TYR A 1 198 ? -1.945 10.426 3.017 1.00 86.88 198 TYR A O 1
ATOM 1549 N N . ALA A 1 199 ? -1.532 8.811 4.530 1.00 84.88 199 ALA A N 1
ATOM 1550 C CA . ALA A 1 199 ? -0.221 8.470 3.985 1.00 84.88 199 ALA A CA 1
ATOM 1551 C C . ALA A 1 199 ? -0.326 8.001 2.525 1.00 84.88 199 ALA A C 1
ATOM 1553 O O . ALA A 1 199 ? 0.356 8.546 1.664 1.00 84.88 199 ALA A O 1
ATOM 1554 N N . GLN A 1 200 ? -1.245 7.077 2.229 1.00 82.00 200 GLN A N 1
ATOM 1555 C CA . GLN A 1 200 ? -1.450 6.561 0.871 1.00 82.00 200 GLN A CA 1
ATOM 1556 C C . GLN A 1 200 ? -1.952 7.634 -0.105 1.00 82.00 200 GLN A C 1
ATOM 1558 O O . GLN A 1 200 ? -1.436 7.727 -1.220 1.00 82.00 200 GLN A O 1
ATOM 1563 N N . SER A 1 201 ? -2.910 8.475 0.305 1.00 86.94 201 SER A N 1
ATOM 1564 C CA . SER A 1 201 ? -3.369 9.609 -0.508 1.00 86.94 201 SER A CA 1
ATOM 1565 C C . SER A 1 201 ? -2.226 10.574 -0.820 1.00 86.94 201 SER A C 1
ATOM 1567 O O . SER A 1 201 ? -2.057 10.959 -1.973 1.00 86.94 201 SER A O 1
ATOM 1569 N N . LEU A 1 202 ? -1.417 10.936 0.180 1.00 87.94 202 LEU A N 1
ATOM 1570 C CA . LEU A 1 202 ? -0.269 11.823 -0.011 1.00 87.94 202 LEU A CA 1
ATOM 1571 C C . LEU A 1 202 ? 0.775 11.202 -0.941 1.00 87.94 202 LEU A C 1
ATOM 1573 O O . LEU A 1 202 ? 1.259 11.884 -1.840 1.00 87.94 202 LEU A O 1
ATOM 1577 N N . THR A 1 203 ? 1.083 9.913 -0.781 1.00 85.50 203 THR A N 1
ATOM 1578 C CA . THR A 1 203 ? 2.022 9.209 -1.663 1.00 85.50 203 THR A CA 1
ATOM 1579 C C . THR A 1 203 ? 1.526 9.222 -3.104 1.00 85.50 203 THR A C 1
ATOM 1581 O O . THR A 1 203 ? 2.289 9.583 -3.994 1.00 85.50 203 THR A O 1
ATOM 1584 N N . SER A 1 204 ? 0.248 8.913 -3.343 1.00 85.25 204 SER A N 1
ATOM 1585 C CA . SER A 1 204 ? -0.321 8.962 -4.694 1.00 85.25 204 SER A CA 1
ATOM 1586 C C . SER A 1 204 ? -0.247 10.367 -5.292 1.00 85.25 204 SER A C 1
ATOM 1588 O O . SER A 1 204 ? 0.180 10.503 -6.432 1.00 85.25 204 SER A O 1
ATOM 1590 N N . ILE A 1 205 ? -0.599 11.408 -4.530 1.00 88.94 205 ILE A N 1
ATOM 1591 C CA . ILE A 1 205 ? -0.555 12.800 -5.001 1.00 88.94 205 ILE A CA 1
ATOM 1592 C C . ILE A 1 205 ? 0.871 13.200 -5.403 1.00 88.94 205 ILE A C 1
ATOM 1594 O O . ILE A 1 205 ? 1.075 13.733 -6.492 1.00 88.94 205 ILE A O 1
ATOM 1598 N N . PHE A 1 206 ? 1.863 12.927 -4.553 1.00 89.38 206 PHE A N 1
ATOM 1599 C CA . PHE A 1 206 ? 3.257 13.291 -4.827 1.00 89.38 206 PHE A CA 1
ATOM 1600 C C . PHE A 1 206 ? 3.840 12.529 -6.019 1.00 89.38 206 PHE A C 1
ATOM 1602 O O . PHE A 1 206 ? 4.569 13.117 -6.815 1.00 89.38 206 PHE A O 1
ATOM 1609 N N . ILE A 1 207 ? 3.505 11.247 -6.175 1.00 85.44 207 ILE A N 1
ATOM 1610 C CA . ILE A 1 207 ? 3.959 10.453 -7.323 1.00 85.44 207 ILE A CA 1
ATOM 1611 C C . ILE A 1 207 ? 3.311 10.960 -8.611 1.00 85.44 207 ILE A C 1
ATOM 1613 O O . ILE A 1 207 ? 4.013 11.129 -9.603 1.00 85.44 207 ILE A O 1
ATOM 1617 N N . THR A 1 208 ? 2.018 11.291 -8.591 1.00 86.50 208 THR A N 1
ATOM 1618 C CA . THR A 1 208 ? 1.346 11.900 -9.747 1.00 86.50 208 THR A CA 1
ATOM 1619 C C . THR A 1 208 ? 1.990 13.228 -10.135 1.00 86.50 208 THR A C 1
ATOM 1621 O O . THR A 1 208 ? 2.242 13.448 -11.316 1.00 86.50 208 THR A O 1
ATOM 1624 N N . TYR A 1 209 ? 2.312 14.097 -9.170 1.00 88.12 209 TYR A N 1
ATOM 1625 C CA . TYR A 1 209 ? 3.033 15.340 -9.464 1.00 88.12 209 TYR A CA 1
ATOM 1626 C C . TYR A 1 209 ? 4.418 15.084 -10.064 1.00 88.12 209 TYR A C 1
ATOM 1628 O O . TYR A 1 209 ? 4.795 15.753 -11.024 1.00 88.12 209 TYR A O 1
ATOM 1636 N N . MET A 1 210 ? 5.153 14.104 -9.536 1.00 85.56 210 MET A N 1
ATOM 1637 C CA . MET A 1 210 ? 6.474 13.741 -10.046 1.00 85.56 210 MET A CA 1
ATOM 1638 C C . MET A 1 210 ? 6.398 13.249 -11.497 1.00 85.56 210 MET A C 1
ATOM 1640 O O . MET A 1 210 ? 7.101 13.768 -12.357 1.00 85.56 210 MET A O 1
ATOM 1644 N N . VAL A 1 211 ? 5.506 12.297 -11.786 1.00 79.88 211 VAL A N 1
ATOM 1645 C CA . VAL A 1 211 ? 5.334 11.737 -13.136 1.00 79.88 211 VAL A CA 1
ATOM 1646 C C . VAL A 1 211 ? 4.803 12.791 -14.109 1.00 79.88 211 VAL A C 1
ATOM 1648 O O . VAL A 1 211 ? 5.303 12.891 -15.221 1.00 79.88 211 VAL A O 1
ATOM 1651 N N . SER A 1 212 ? 3.854 13.635 -13.690 1.00 83.00 212 SER A N 1
ATOM 1652 C CA . SER A 1 212 ? 3.314 14.706 -14.540 1.00 83.00 212 SER A CA 1
ATOM 1653 C C . SER A 1 212 ? 4.357 15.754 -14.924 1.00 83.00 212 SER A C 1
ATOM 1655 O O . SER A 1 212 ? 4.217 16.379 -15.971 1.00 83.00 212 SER A O 1
ATOM 1657 N N . SER A 1 213 ? 5.369 15.986 -14.085 1.00 79.88 213 SER A N 1
ATOM 1658 C CA . SER A 1 213 ? 6.458 16.914 -14.412 1.00 79.88 213 SER A CA 1
ATOM 1659 C C . SER A 1 213 ? 7.373 16.389 -15.521 1.00 79.88 213 SER A C 1
ATOM 1661 O O . SER A 1 213 ? 8.129 17.158 -16.108 1.00 79.88 213 SER A O 1
ATOM 1663 N N . TYR A 1 214 ? 7.276 15.092 -15.800 1.00 71.69 214 TYR A N 1
ATOM 1664 C CA . TYR A 1 214 ? 8.184 14.336 -16.635 1.00 71.69 214 TYR A CA 1
ATOM 1665 C C . TYR A 1 214 ? 7.489 13.772 -17.908 1.00 71.69 214 TYR A C 1
ATOM 1667 O O . TYR A 1 214 ? 8.033 12.959 -18.635 1.00 71.69 214 TYR A O 1
ATOM 1675 N N . ASP A 1 215 ? 6.274 14.201 -18.250 1.00 64.88 215 ASP A N 1
ATOM 1676 C CA . ASP A 1 215 ? 5.638 13.748 -19.499 1.00 64.88 215 ASP A CA 1
ATOM 1677 C C . ASP A 1 215 ? 6.377 14.320 -20.737 1.00 64.88 215 ASP A C 1
ATOM 1679 O O . ASP A 1 215 ? 6.429 15.552 -20.881 1.00 64.88 215 ASP A O 1
ATOM 1683 N N . PRO A 1 216 ? 6.980 13.484 -21.613 1.00 54.44 216 PRO A N 1
ATOM 1684 C CA . PRO A 1 216 ? 7.661 13.965 -22.808 1.00 54.44 216 PRO A CA 1
ATOM 1685 C C . PRO A 1 216 ? 6.626 14.481 -23.816 1.00 54.44 216 PRO A C 1
ATOM 1687 O O . PRO A 1 216 ? 5.787 13.730 -24.310 1.00 54.44 216 PRO A O 1
ATOM 1690 N N . ARG A 1 217 ? 6.683 15.780 -24.119 1.00 49.66 217 ARG A N 1
ATOM 1691 C CA . ARG A 1 217 ? 5.996 16.357 -25.283 1.00 49.66 217 ARG A CA 1
ATOM 1692 C C . ARG A 1 217 ? 6.764 16.090 -26.566 1.00 49.66 217 ARG A C 1
ATOM 1694 O O . ARG A 1 217 ? 8.012 16.155 -26.509 1.00 49.66 217 ARG A O 1
#

Radius of gyration: 25.7 Å; chains: 1; bounding box: 73×51×65 Å

Secondary structure (DSSP, 8-state):
--PEEEEETTTTEEEEE-HHHHHHHHHHHHHHHHHHHHHHHHHHHHHHHHHHHHHHT--SSHHHHHHHHHHHHHHHHHIIIIIHHHHHHBBGGGT-------SS---SEEETTEEESB-SBSS--HHHIIIIIHHHHHHHHHHHHHHHHHHHHHHHHHHHHHHHHTTT-S-SS----SSHHHHHHHHH-----HHHHHHHHHHHHHHHHHHHTT---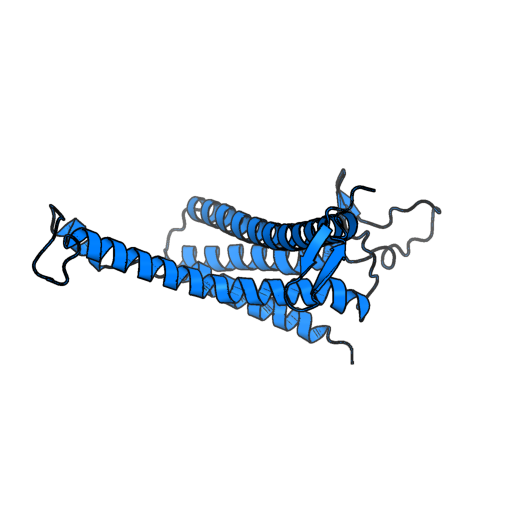

Foldseek 3Di:
DDWDWDQDPVVRDTDTDPPVVVVVVVVVVVVVVVVLVVLVVVLVVLLVVLLVVLVVVDDPDPVVSLVSLQVSNLVSSLCSLPVQLCFQAAAQLVVPPPPDDDDDDQSADDDDPDGTRNHPDNDQDPVCCVPSVVSSVVSLVCLVVVVVVVVVVQVVVLVVVVCVQQVVDPDPVGGPDPDPVVVCVSVVGDDDSPRSVSSSVSSSVVNCVVVVVRDDD

Organism: NCBI:txid2077276

Sequence (217 aa):
MMYEGFYNPEAGQDEMLCRTWATTFVTTQALSIASVLLVVAVNLLLARILNGLVAMEKHHTQSSLVVSRVTKVFLAQFCNTALLMLAINANANYFSSSSTVSETGTGGFSLGSLQVLNGEYSDFSADWYNDVGVALMLTMIINSFSTHAYLLANYVMLKARRFVDRGYSFDHSLTRQDTQRDLEALYRGPKFDLAARYAQSLTSIFITYMVSSYDPR